Protein AF-A0A925MTZ8-F1 (afdb_monomer_lite)

Structure (mmCIF, N/CA/C/O backbone):
data_AF-A0A925MTZ8-F1
#
_entry.id   AF-A0A925MTZ8-F1
#
loop_
_atom_site.group_PDB
_atom_site.id
_atom_site.type_symbol
_atom_site.label_atom_id
_atom_site.label_alt_id
_atom_site.label_comp_id
_atom_site.label_asym_id
_atom_site.label_entity_id
_atom_site.label_seq_id
_atom_site.pdbx_PDB_ins_code
_atom_site.Cartn_x
_atom_site.Cartn_y
_atom_site.Cartn_z
_atom_site.occupancy
_atom_site.B_iso_or_equiv
_atom_site.auth_seq_id
_atom_site.auth_comp_id
_atom_site.auth_asym_id
_atom_site.auth_atom_id
_atom_site.pdbx_PDB_model_num
ATOM 1 N N . THR A 1 1 ? -40.810 -7.084 -17.634 1.00 56.72 1 THR A N 1
ATOM 2 C CA . THR A 1 1 ? -39.912 -6.266 -16.798 1.00 56.72 1 THR A CA 1
ATOM 3 C C . THR A 1 1 ? -39.897 -6.868 -15.412 1.00 56.72 1 THR A C 1
ATOM 5 O O . THR A 1 1 ? -40.922 -6.850 -14.744 1.00 56.72 1 THR A O 1
ATOM 8 N N . ALA A 1 2 ? -38.798 -7.516 -15.024 1.00 56.59 2 ALA A N 1
ATOM 9 C CA . ALA A 1 2 ? -38.618 -7.909 -13.628 1.00 56.59 2 ALA A CA 1
ATOM 10 C C . ALA A 1 2 ? -38.412 -6.630 -12.802 1.00 56.59 2 ALA A C 1
ATOM 12 O O . ALA A 1 2 ? -37.784 -5.692 -13.290 1.00 56.59 2 ALA A O 1
ATOM 13 N N . ALA A 1 3 ? -38.990 -6.560 -11.604 1.00 67.69 3 ALA A N 1
ATOM 14 C CA . ALA A 1 3 ? -38.742 -5.445 -10.698 1.00 67.69 3 ALA A CA 1
ATOM 15 C C . ALA A 1 3 ? -37.271 -5.477 -10.254 1.00 67.69 3 ALA A C 1
ATOM 17 O O . ALA A 1 3 ? -36.773 -6.545 -9.892 1.00 67.69 3 ALA A O 1
ATOM 18 N N . SER A 1 4 ? -36.584 -4.334 -10.288 1.00 68.56 4 SER A N 1
ATOM 19 C CA . SER A 1 4 ? -35.228 -4.231 -9.747 1.00 68.56 4 SER A CA 1
ATOM 20 C C . SER A 1 4 ? -35.274 -4.454 -8.233 1.00 68.56 4 SER A C 1
ATOM 22 O O . SER A 1 4 ? -36.104 -3.830 -7.564 1.00 68.56 4 SER A O 1
ATOM 24 N N . PRO A 1 5 ? -34.436 -5.339 -7.672 1.00 73.50 5 PRO A N 1
ATOM 25 C CA . PRO A 1 5 ? -34.370 -5.514 -6.230 1.00 73.50 5 PRO A CA 1
ATOM 26 C C . PRO A 1 5 ? -33.875 -4.217 -5.581 1.00 73.50 5 PRO A C 1
ATOM 28 O O . PRO A 1 5 ? -32.893 -3.629 -6.025 1.00 73.50 5 PRO A O 1
ATOM 31 N N . SER A 1 6 ? -34.560 -3.774 -4.529 1.00 76.00 6 SER A N 1
ATOM 32 C CA . SER A 1 6 ? -34.171 -2.612 -3.726 1.00 76.00 6 SER A CA 1
ATOM 33 C C . SER A 1 6 ? -33.839 -3.057 -2.307 1.00 76.00 6 SER A C 1
ATOM 35 O O . SER A 1 6 ? -34.627 -3.781 -1.695 1.00 76.00 6 SER A O 1
ATOM 37 N N . VAL A 1 7 ? -32.717 -2.587 -1.769 1.00 74.12 7 VAL A N 1
ATOM 38 C CA . VAL A 1 7 ? -32.320 -2.806 -0.374 1.00 74.12 7 VAL A CA 1
ATOM 39 C C . VAL A 1 7 ? -32.334 -1.461 0.341 1.00 74.12 7 VAL A C 1
ATOM 41 O O . VAL A 1 7 ? -31.808 -0.482 -0.175 1.00 74.12 7 VAL A O 1
ATOM 44 N N . ALA A 1 8 ? -32.950 -1.413 1.520 1.00 79.06 8 ALA A N 1
ATOM 45 C CA . ALA A 1 8 ? -32.960 -0.232 2.373 1.00 79.06 8 ALA A CA 1
ATOM 46 C C . ALA A 1 8 ? -32.198 -0.538 3.664 1.00 79.06 8 ALA A C 1
ATOM 48 O O . ALA A 1 8 ? -32.470 -1.544 4.322 1.00 79.06 8 ALA A O 1
ATOM 49 N N . VAL A 1 9 ? -31.269 0.342 4.035 1.00 71.56 9 VAL A N 1
ATOM 50 C CA . VAL A 1 9 ? -30.496 0.244 5.277 1.00 71.56 9 VAL A CA 1
ATOM 51 C C . VAL A 1 9 ? -30.905 1.397 6.187 1.00 71.56 9 VAL A C 1
ATOM 53 O O . VAL A 1 9 ? -30.907 2.557 5.777 1.00 71.56 9 VAL A O 1
ATOM 56 N N . ALA A 1 10 ? -31.305 1.086 7.420 1.00 79.00 10 ALA A N 1
ATOM 57 C CA . ALA A 1 10 ? -31.709 2.102 8.384 1.00 79.00 10 ALA A CA 1
ATOM 58 C C . ALA A 1 10 ? -30.476 2.781 8.998 1.00 79.00 10 ALA A C 1
ATOM 60 O O . ALA A 1 10 ? -29.612 2.110 9.560 1.00 79.00 10 ALA A O 1
ATOM 61 N N . ARG A 1 11 ? -30.427 4.117 8.933 1.00 74.38 11 ARG A N 1
ATOM 62 C CA . ARG A 1 11 ? -29.383 4.928 9.572 1.00 74.38 11 ARG A CA 1
ATOM 63 C C . ARG A 1 11 ? -29.812 5.354 10.987 1.00 74.38 11 ARG A C 1
ATOM 65 O O . ARG A 1 11 ? -30.903 5.918 11.125 1.00 74.38 11 ARG A O 1
ATOM 72 N N . PRO A 1 12 ? -28.980 5.155 12.028 1.00 82.12 12 PRO A N 1
ATOM 73 C CA . PRO A 1 12 ? -29.196 5.763 13.341 1.00 82.12 12 PRO A CA 1
ATOM 74 C C . PRO A 1 12 ? -29.313 7.294 13.248 1.00 82.12 12 PRO A C 1
ATOM 76 O O . PRO A 1 12 ? -28.678 7.928 12.403 1.00 82.12 12 PRO A O 1
ATOM 79 N N . ARG A 1 13 ? -30.151 7.913 14.091 1.00 79.50 13 ARG A N 1
ATOM 80 C CA . ARG A 1 13 ? -30.442 9.363 14.015 1.00 79.50 13 ARG A CA 1
ATOM 81 C C . ARG A 1 13 ? -29.235 10.249 14.327 1.00 79.50 13 ARG A C 1
ATOM 83 O O . ARG A 1 13 ? -29.197 11.389 13.882 1.00 79.50 13 ARG A O 1
ATOM 90 N N . ASP A 1 14 ? -28.306 9.724 15.103 1.00 86.44 14 ASP A N 1
ATOM 91 C CA . ASP A 1 14 ? -27.086 10.346 15.609 1.00 86.44 14 ASP A CA 1
ATOM 92 C C . ASP A 1 14 ? -25.851 10.073 14.733 1.00 86.44 14 ASP A C 1
ATOM 94 O O . ASP A 1 14 ? -24.807 10.681 14.943 1.00 86.44 14 ASP A O 1
ATOM 98 N N . CYS A 1 15 ? -25.973 9.220 13.713 1.00 78.38 15 CYS A N 1
ATOM 99 C CA . CYS A 1 15 ? -24.910 8.959 12.748 1.00 78.38 15 CYS A CA 1
ATOM 100 C C . CYS A 1 15 ? -24.855 10.091 11.704 1.00 78.38 15 CYS A C 1
ATOM 102 O O . CYS A 1 15 ? -25.734 10.209 10.841 1.00 78.38 15 CYS A O 1
ATOM 104 N N . THR A 1 16 ? -23.835 10.948 11.818 1.00 77.81 16 THR A N 1
ATOM 105 C CA . THR A 1 16 ? -23.576 12.078 10.907 1.00 77.81 16 THR A CA 1
ATOM 106 C C . THR A 1 16 ? -22.781 11.671 9.673 1.00 77.81 16 THR A C 1
ATOM 108 O O . THR A 1 16 ? -22.957 12.270 8.616 1.00 77.81 16 THR A O 1
ATOM 111 N N . GLU A 1 17 ? -21.968 10.623 9.793 1.00 80.12 17 GLU A N 1
ATOM 112 C CA . GLU A 1 17 ? -21.134 10.076 8.727 1.00 80.12 17 GLU A CA 1
ATOM 113 C C . GLU A 1 17 ? -2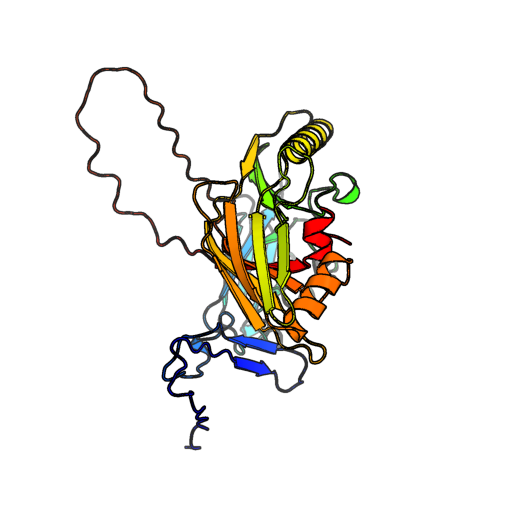1.468 8.595 8.573 1.00 80.12 17 GLU A C 1
ATOM 115 O O . GLU A 1 17 ? -21.210 7.787 9.464 1.00 80.12 17 GLU A O 1
ATOM 120 N N . LEU A 1 18 ? -22.119 8.261 7.460 1.00 77.44 18 LEU A N 1
ATOM 121 C CA . LEU A 1 18 ? -22.364 6.883 7.061 1.00 77.44 18 LEU A CA 1
ATOM 122 C C . LEU A 1 18 ? -21.627 6.656 5.751 1.00 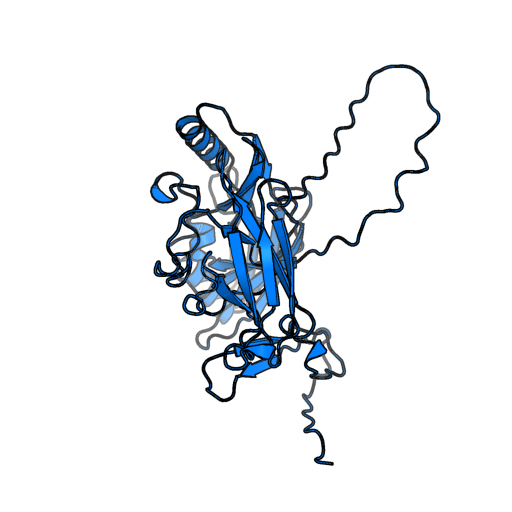77.44 18 LEU A C 1
ATOM 124 O O . LEU A 1 18 ? -21.851 7.375 4.777 1.00 77.44 18 LEU A O 1
ATOM 128 N N . GLU A 1 19 ? -20.782 5.643 5.763 1.00 81.56 19 GLU A N 1
ATOM 129 C CA . GLU A 1 19 ? -20.069 5.127 4.612 1.00 81.56 19 GLU A CA 1
ATOM 130 C C . GLU A 1 19 ? -20.697 3.781 4.231 1.00 81.56 19 GLU A C 1
ATOM 132 O O . GLU A 1 19 ? -20.929 2.926 5.091 1.00 81.56 19 GLU A O 1
ATOM 137 N N . ALA A 1 20 ? -21.039 3.611 2.955 1.00 78.50 20 ALA A N 1
ATOM 138 C CA . ALA A 1 20 ? -21.594 2.372 2.431 1.00 78.50 20 ALA A CA 1
ATOM 139 C C . ALA A 1 20 ? -20.700 1.844 1.310 1.00 78.50 20 ALA A C 1
ATOM 141 O O . ALA A 1 20 ? -20.522 2.500 0.286 1.00 78.50 20 ALA A O 1
ATOM 142 N N . GLY A 1 21 ? -20.167 0.641 1.504 1.00 81.81 21 GLY A N 1
ATOM 143 C CA . GLY A 1 21 ? -19.521 -0.146 0.460 1.00 81.81 21 GLY A CA 1
ATOM 144 C C . GLY A 1 21 ? -20.417 -1.301 0.022 1.00 81.81 21 GLY A C 1
ATOM 145 O O . GLY A 1 21 ? -21.330 -1.714 0.743 1.00 81.81 21 GLY A O 1
ATOM 146 N N . ALA A 1 22 ? -20.140 -1.847 -1.154 1.00 83.56 22 ALA A N 1
ATOM 147 C CA . ALA A 1 22 ? -20.739 -3.094 -1.605 1.00 83.56 22 ALA A CA 1
ATOM 148 C C . ALA A 1 22 ? -19.654 -3.996 -2.187 1.00 83.56 22 ALA A C 1
ATOM 150 O O . ALA A 1 22 ? -18.732 -3.520 -2.841 1.00 83.56 22 ALA A O 1
ATOM 151 N N . GLU A 1 23 ? -19.781 -5.299 -1.963 1.00 87.88 23 GLU A N 1
ATOM 152 C CA . GLU A 1 23 ? -18.966 -6.309 -2.627 1.00 87.88 23 GLU A CA 1
ATOM 153 C C . GLU A 1 23 ? -19.866 -7.065 -3.604 1.00 87.88 23 GLU A C 1
ATOM 155 O O . GLU A 1 23 ? -20.902 -7.611 -3.216 1.00 87.88 23 GLU A O 1
ATOM 160 N N . LEU A 1 24 ? -19.489 -7.084 -4.878 1.00 87.00 24 LEU A N 1
ATOM 161 C CA . LEU A 1 24 ? -20.120 -7.936 -5.868 1.00 87.00 24 LEU A CA 1
ATOM 162 C C . LEU A 1 24 ? -19.315 -9.216 -5.954 1.00 87.00 24 LEU A C 1
ATOM 164 O O . LEU A 1 24 ? -18.100 -9.186 -6.131 1.00 87.00 24 LEU A O 1
ATOM 168 N N . VAL A 1 25 ? -20.009 -10.341 -5.875 1.00 88.31 25 VAL A N 1
ATOM 169 C CA . VAL A 1 25 ? -19.404 -11.661 -5.994 1.00 88.31 25 VAL A CA 1
ATOM 170 C C . VAL A 1 25 ? -19.836 -12.250 -7.330 1.00 88.31 25 VAL A C 1
ATOM 172 O O . VAL A 1 25 ? -21.028 -12.263 -7.650 1.00 88.31 25 VAL A O 1
ATOM 175 N N . ALA A 1 26 ? -18.876 -12.715 -8.124 1.00 88.69 26 ALA A N 1
ATOM 176 C CA . ALA A 1 26 ? -19.154 -13.442 -9.352 1.00 88.69 26 ALA A CA 1
ATOM 177 C C . ALA A 1 26 ? -19.968 -14.712 -9.050 1.00 88.69 26 ALA A C 1
ATOM 179 O O . ALA A 1 26 ? -19.953 -15.241 -7.939 1.00 88.69 26 ALA A O 1
ATOM 180 N N . GLY A 1 27 ? -20.692 -15.227 -10.048 1.00 83.44 27 GLY A N 1
ATOM 181 C CA . GLY A 1 27 ? -21.571 -16.390 -9.860 1.00 83.44 27 GLY A CA 1
ATOM 182 C C . GLY A 1 27 ? -20.849 -17.673 -9.420 1.00 83.44 27 GLY A C 1
ATOM 183 O O . GLY A 1 27 ? -21.493 -18.580 -8.902 1.00 83.44 27 GLY A O 1
ATOM 184 N N . ASP A 1 28 ? -19.530 -17.743 -9.607 1.00 84.94 28 ASP A N 1
ATOM 185 C CA . ASP A 1 28 ? -18.670 -18.835 -9.141 1.00 84.94 28 ASP A CA 1
ATOM 186 C C . ASP A 1 28 ? -18.230 -18.694 -7.672 1.00 84.94 28 ASP A C 1
ATOM 188 O O . ASP A 1 28 ? -17.666 -19.631 -7.108 1.00 84.94 28 ASP A O 1
ATOM 192 N N . GLY A 1 29 ? -18.493 -17.546 -7.040 1.00 87.62 29 GLY A N 1
ATOM 193 C CA . GLY A 1 29 ? -18.079 -17.243 -5.673 1.00 87.62 29 GLY A CA 1
ATOM 194 C C . GLY A 1 29 ? -16.597 -16.890 -5.512 1.00 87.62 29 GLY A C 1
ATOM 195 O O . GLY A 1 29 ? -16.191 -16.546 -4.403 1.00 87.62 29 GLY A O 1
ATOM 196 N N . ALA A 1 30 ? -15.791 -16.985 -6.574 1.00 86.25 30 ALA A N 1
ATOM 197 C CA . ALA A 1 30 ? -14.338 -16.863 -6.506 1.00 86.25 30 ALA A CA 1
ATOM 198 C C . ALA A 1 30 ? -13.875 -15.414 -6.687 1.00 86.25 30 ALA A C 1
ATOM 200 O O . ALA A 1 30 ? -13.026 -14.940 -5.933 1.00 86.25 30 ALA A O 1
ATOM 201 N N . THR A 1 31 ? -14.453 -14.702 -7.657 1.00 86.31 31 THR A N 1
ATOM 202 C CA . THR A 1 31 ? -14.068 -13.315 -7.952 1.00 86.31 31 THR A CA 1
ATOM 203 C C . THR A 1 31 ? -14.965 -12.340 -7.208 1.00 86.31 31 THR A C 1
ATOM 205 O O . THR A 1 31 ? -16.193 -12.439 -7.258 1.00 86.31 31 THR A O 1
ATOM 208 N N . LYS A 1 32 ? -14.347 -11.367 -6.543 1.00 91.00 32 LYS A N 1
ATOM 209 C CA . LYS A 1 32 ? -15.026 -10.317 -5.786 1.00 91.00 32 LYS A CA 1
ATOM 210 C C . LYS A 1 32 ? -14.579 -8.954 -6.292 1.00 91.00 32 LYS A C 1
ATOM 212 O O . LYS A 1 32 ? -13.392 -8.757 -6.526 1.00 91.00 32 LYS A O 1
ATOM 217 N N . LEU A 1 33 ? -15.523 -8.034 -6.456 1.00 88.38 33 LEU A N 1
ATOM 218 C CA . LEU A 1 33 ? -15.264 -6.638 -6.799 1.00 88.38 33 LEU A CA 1
ATOM 219 C C . LEU A 1 33 ? -15.827 -5.751 -5.698 1.00 88.38 33 LEU A C 1
ATOM 221 O O . LEU A 1 33 ? -16.990 -5.898 -5.321 1.00 88.38 33 LEU A O 1
ATOM 225 N N . ALA A 1 34 ? -15.012 -4.833 -5.194 1.00 87.25 34 ALA A N 1
ATOM 226 C CA . ALA A 1 34 ? -15.442 -3.855 -4.209 1.00 87.25 34 ALA A CA 1
ATOM 227 C C . ALA A 1 34 ? -15.888 -2.571 -4.913 1.00 87.25 34 ALA A C 1
ATOM 229 O O . ALA A 1 34 ? -15.182 -2.038 -5.766 1.00 87.25 34 ALA A O 1
ATOM 230 N N . ILE A 1 35 ? -17.048 -2.048 -4.528 1.00 83.44 35 ILE A N 1
ATOM 231 C CA . ILE A 1 35 ? -17.440 -0.678 -4.848 1.00 83.44 35 ILE A CA 1
ATOM 232 C C . ILE A 1 35 ? -16.834 0.229 -3.787 1.00 83.44 35 ILE A C 1
ATOM 234 O O . ILE A 1 35 ? -16.978 -0.037 -2.589 1.00 83.44 35 ILE A O 1
ATOM 238 N N . ALA A 1 36 ? -16.179 1.301 -4.234 1.00 77.19 36 ALA A N 1
ATOM 239 C CA . ALA A 1 36 ? -15.661 2.330 -3.346 1.00 77.19 36 ALA A CA 1
ATOM 240 C C . ALA A 1 36 ? -16.759 2.834 -2.397 1.00 77.19 36 ALA A C 1
ATOM 242 O O . ALA A 1 36 ? -17.916 2.997 -2.791 1.00 77.19 36 ALA A O 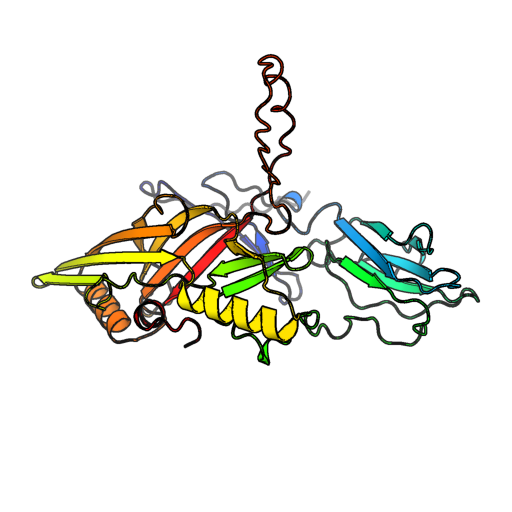1
ATOM 243 N N . SER A 1 37 ? -16.373 3.080 -1.145 1.00 79.69 37 SER A N 1
ATOM 244 C CA . SER A 1 37 ? -17.273 3.607 -0.125 1.00 79.69 37 SER A CA 1
ATOM 245 C C . SER A 1 37 ? -17.888 4.926 -0.591 1.00 79.69 37 SER A C 1
ATOM 247 O O . SER A 1 37 ? -17.173 5.864 -0.954 1.00 79.69 37 SER A O 1
ATOM 249 N N . VAL A 1 38 ? -19.217 4.996 -0.600 1.00 79.50 38 VAL A N 1
ATOM 250 C CA . VAL A 1 38 ? -19.960 6.222 -0.895 1.00 79.50 38 VAL A CA 1
ATOM 251 C C . VAL A 1 38 ? -20.546 6.807 0.387 1.00 79.50 38 VAL A C 1
ATOM 253 O O . VAL A 1 38 ? -20.930 6.082 1.308 1.00 79.50 38 VAL A O 1
ATOM 256 N N . GLY A 1 39 ? -20.630 8.136 0.446 1.00 77.12 39 GLY A N 1
ATOM 257 C CA . GLY A 1 39 ? -21.259 8.833 1.565 1.00 77.12 39 GLY A CA 1
ATOM 258 C C . GLY A 1 39 ? -22.765 8.563 1.675 1.00 77.12 39 GLY A C 1
ATOM 259 O O . GLY A 1 39 ? -23.407 8.054 0.756 1.00 77.12 39 GLY A O 1
ATOM 260 N N . ALA A 1 40 ? -23.340 8.950 2.815 1.00 69.31 40 ALA A N 1
ATOM 261 C CA . ALA A 1 40 ? -24.746 8.741 3.146 1.00 69.31 40 ALA A CA 1
ATOM 262 C C . ALA A 1 40 ? -25.701 9.334 2.087 1.00 69.31 40 ALA A C 1
ATOM 264 O O . ALA A 1 40 ? -25.831 10.553 1.972 1.00 69.31 40 ALA A O 1
ATOM 265 N N . GLY A 1 41 ? -26.422 8.477 1.362 1.00 72.06 41 GLY A N 1
ATOM 266 C CA . GLY A 1 41 ? -27.395 8.876 0.345 1.00 72.06 41 GLY A CA 1
ATOM 267 C C . GLY A 1 41 ? -28.022 7.678 -0.367 1.00 72.06 41 GLY A C 1
ATOM 268 O O . GLY A 1 41 ? -27.769 6.529 -0.003 1.00 72.06 41 GLY A O 1
ATOM 269 N N . ASP A 1 42 ? -28.845 7.949 -1.381 1.00 68.56 42 ASP A N 1
ATOM 270 C CA . ASP A 1 42 ? -29.370 6.904 -2.262 1.00 68.56 42 ASP A CA 1
ATOM 271 C C . ASP A 1 42 ? -28.213 6.302 -3.075 1.00 68.56 42 ASP A C 1
ATOM 273 O O . ASP A 1 42 ? -27.670 6.944 -3.977 1.00 68.56 42 ASP A O 1
ATOM 277 N N . LEU A 1 43 ? -27.833 5.063 -2.753 1.00 70.12 43 LEU A N 1
ATOM 278 C CA . LEU A 1 43 ? -26.827 4.311 -3.497 1.00 70.12 43 LEU A CA 1
ATOM 279 C C . LEU A 1 43 ? -27.492 3.552 -4.649 1.00 70.12 43 LEU A C 1
ATOM 281 O O . LEU A 1 43 ? -28.230 2.587 -4.444 1.00 70.12 43 LEU A O 1
ATOM 285 N N . TRP A 1 44 ? -27.197 3.983 -5.871 1.00 75.44 44 TRP A N 1
ATOM 286 C CA . TRP A 1 44 ? -27.633 3.314 -7.093 1.00 75.44 44 TRP A CA 1
ATOM 287 C C . TRP A 1 44 ? -26.573 2.326 -7.563 1.00 75.44 44 TRP A C 1
ATOM 289 O O . TRP A 1 44 ? -25.631 2.714 -8.235 1.00 75.44 44 TRP A O 1
ATOM 299 N N . LEU A 1 45 ? -26.730 1.045 -7.234 1.00 75.06 45 LEU A N 1
ATOM 300 C CA . LEU A 1 45 ? -25.808 0.009 -7.702 1.00 75.06 45 LEU A CA 1
ATOM 301 C C . LEU A 1 45 ? -25.980 -0.220 -9.215 1.00 75.06 45 LEU A C 1
ATOM 303 O O . LEU A 1 45 ? -26.914 -0.889 -9.656 1.00 75.06 45 LEU A O 1
ATOM 307 N N . ASP A 1 46 ? -25.063 0.350 -9.990 1.00 81.88 46 ASP A N 1
ATOM 308 C CA . ASP A 1 46 ? -24.930 0.236 -11.445 1.00 81.88 46 ASP A CA 1
ATOM 309 C C . ASP A 1 46 ? -23.528 -0.312 -11.769 1.00 81.88 46 ASP A C 1
ATOM 311 O O . ASP A 1 46 ? -22.568 -0.071 -11.035 1.00 81.88 46 ASP A O 1
ATOM 315 N N . LEU A 1 47 ? -23.394 -1.024 -12.890 1.00 78.69 47 LEU A N 1
ATOM 316 C CA . LEU A 1 47 ? -22.104 -1.362 -13.486 1.00 78.69 47 LEU A CA 1
ATOM 317 C C . LEU A 1 47 ? -21.200 -0.136 -13.648 1.00 78.69 47 LEU A C 1
ATOM 319 O O . LEU A 1 47 ? -19.999 -0.269 -13.464 1.00 78.69 47 LEU A O 1
ATOM 323 N N . SER A 1 48 ? -21.740 1.051 -13.932 1.00 80.12 48 SER A N 1
ATOM 324 C CA . SER A 1 48 ? -20.951 2.283 -14.055 1.00 80.12 48 SER A CA 1
ATOM 325 C C . SER A 1 48 ? -20.218 2.690 -12.771 1.00 80.12 48 SER A C 1
ATOM 327 O O . SER A 1 48 ? -19.349 3.554 -12.832 1.00 80.12 48 SER A O 1
ATOM 329 N N . MET A 1 49 ? -20.578 2.123 -11.613 1.00 80.38 49 MET A N 1
ATOM 330 C CA . MET A 1 49 ? -19.872 2.352 -10.346 1.00 80.38 49 MET A CA 1
ATOM 331 C C . MET A 1 49 ? -18.646 1.453 -10.166 1.00 80.38 49 MET A C 1
ATOM 333 O O . MET A 1 49 ? -17.869 1.663 -9.237 1.00 80.38 49 MET A O 1
ATOM 337 N N . LEU A 1 50 ? -18.471 0.449 -11.025 1.00 86.44 50 LEU A N 1
ATOM 338 C CA . LEU A 1 50 ? -17.323 -0.446 -10.979 1.00 86.44 50 LEU A CA 1
ATOM 339 C C . LEU A 1 50 ? -16.174 0.176 -11.756 1.00 86.44 50 LEU A C 1
ATOM 341 O O . LEU A 1 50 ? -16.316 0.483 -12.941 1.00 86.44 50 LEU A O 1
ATOM 345 N N . ALA A 1 51 ? -15.016 0.289 -11.109 1.00 84.38 51 ALA A N 1
ATOM 346 C CA . ALA A 1 51 ? -13.793 0.742 -11.761 1.00 84.38 51 ALA A CA 1
ATOM 347 C C . ALA A 1 51 ? -13.396 -0.181 -12.927 1.00 84.38 51 ALA A C 1
ATOM 349 O O . ALA A 1 51 ? -12.654 0.226 -13.817 1.00 84.38 51 ALA A O 1
ATOM 350 N N . GLU A 1 52 ? -13.884 -1.422 -12.927 1.00 89.19 52 GLU A N 1
ATOM 351 C CA . GLU A 1 52 ? -13.651 -2.452 -13.931 1.00 89.19 52 GLU A CA 1
ATOM 352 C C . GLU A 1 52 ? -14.621 -2.404 -15.117 1.00 89.19 52 GLU A C 1
ATOM 354 O O . GLU A 1 52 ? -14.370 -3.059 -16.132 1.00 89.19 52 GLU A O 1
ATOM 359 N N . ALA A 1 53 ? -15.712 -1.642 -15.019 1.00 89.19 53 ALA A N 1
ATOM 360 C CA . ALA A 1 53 ? -16.680 -1.500 -16.097 1.00 89.19 53 ALA A CA 1
ATOM 361 C C . ALA A 1 53 ? -16.299 -0.388 -17.084 1.00 89.19 53 ALA A C 1
ATOM 363 O O . ALA A 1 53 ? -15.552 0.541 -16.782 1.00 89.19 53 ALA A O 1
ATOM 364 N N . GLY A 1 54 ? -16.876 -0.467 -18.284 1.00 90.50 54 GLY A N 1
ATOM 365 C CA . GLY A 1 54 ? -16.690 0.536 -19.330 1.00 90.50 54 GLY A CA 1
ATOM 366 C C . GLY A 1 54 ? -15.421 0.335 -20.166 1.00 90.50 54 GLY A C 1
ATOM 367 O O . GLY A 1 54 ? -14.758 -0.696 -20.054 1.00 90.50 54 GLY A O 1
ATOM 368 N N . PRO A 1 55 ? -15.117 1.279 -21.077 1.00 93.31 55 PRO A N 1
ATOM 369 C CA . PRO A 1 55 ? -13.966 1.179 -21.967 1.00 93.31 55 PRO A CA 1
ATOM 370 C C . PRO A 1 55 ? -12.654 1.031 -21.194 1.00 93.31 55 PRO A C 1
ATOM 372 O O . PRO A 1 55 ? -12.403 1.738 -20.220 1.00 93.31 55 PRO A O 1
ATOM 375 N N . ARG A 1 56 ? -11.801 0.122 -21.657 1.00 93.88 56 ARG A N 1
ATOM 376 C CA . ARG A 1 56 ? -10.494 -0.178 -21.074 1.00 93.88 56 ARG A CA 1
ATOM 377 C C . ARG A 1 56 ? -9.410 0.057 -22.105 1.00 93.88 56 ARG A C 1
ATOM 379 O O . ARG A 1 56 ? -9.652 -0.049 -23.308 1.00 93.88 56 ARG A O 1
ATOM 386 N N . SER A 1 57 ? -8.211 0.348 -21.620 1.00 92.44 57 SER A N 1
ATOM 387 C CA . SER A 1 57 ? -7.029 0.497 -22.455 1.00 92.44 57 SER A CA 1
ATOM 388 C C . SER A 1 57 ? -5.795 -0.092 -21.793 1.00 92.44 57 SER A C 1
ATOM 390 O O . SER A 1 57 ? -5.718 -0.203 -20.570 1.00 92.44 57 SER A O 1
ATOM 392 N N . ALA A 1 58 ? -4.815 -0.442 -22.614 1.00 91.88 58 ALA A N 1
ATOM 393 C CA . ALA A 1 58 ? -3.485 -0.851 -22.185 1.00 91.88 58 ALA A CA 1
ATOM 394 C C . ALA A 1 58 ? -2.459 -0.383 -23.218 1.00 91.88 58 ALA A C 1
ATOM 396 O O . ALA A 1 58 ? -2.808 -0.113 -24.371 1.00 91.88 58 ALA A O 1
ATOM 397 N N . THR A 1 59 ? -1.198 -0.298 -22.806 1.00 91.56 59 THR A N 1
ATOM 398 C CA . THR A 1 59 ? -0.106 0.145 -23.678 1.00 91.56 59 THR A CA 1
ATOM 399 C C . THR A 1 59 ? 0.859 -1.006 -23.898 1.00 91.56 59 THR A C 1
ATOM 401 O O . THR A 1 59 ? 1.396 -1.579 -22.949 1.00 91.56 59 THR A O 1
ATOM 404 N N . LEU A 1 60 ? 1.093 -1.337 -25.164 1.00 93.88 60 LEU A N 1
ATOM 405 C CA . LEU A 1 60 ? 2.126 -2.287 -25.561 1.00 93.88 60 LEU A CA 1
ATOM 406 C C . LEU A 1 60 ? 3.323 -1.516 -26.066 1.00 93.88 60 LEU A C 1
ATOM 408 O O . LEU A 1 60 ? 3.174 -0.577 -26.845 1.00 93.88 60 LEU A O 1
ATOM 412 N N . GLU A 1 61 ? 4.499 -1.956 -25.659 1.00 93.94 61 GLU A N 1
ATOM 413 C CA . GLU A 1 61 ? 5.761 -1.385 -26.086 1.00 93.94 61 GLU A CA 1
ATOM 414 C C . GLU A 1 61 ? 6.691 -2.506 -26.519 1.00 93.94 61 GLU A C 1
ATOM 416 O O . GLU A 1 61 ? 6.812 -3.522 -25.845 1.00 93.94 61 GLU A O 1
ATOM 421 N N . ALA A 1 62 ? 7.343 -2.338 -27.657 1.00 94.00 62 ALA A N 1
ATOM 422 C CA . ALA A 1 62 ? 8.262 -3.304 -28.218 1.00 94.00 62 ALA A CA 1
ATOM 423 C C . ALA A 1 62 ? 9.669 -2.716 -28.294 1.00 94.00 62 ALA A C 1
ATOM 425 O O . ALA A 1 62 ? 9.859 -1.578 -28.725 1.00 94.00 62 ALA A O 1
ATOM 426 N N . ARG A 1 63 ? 10.666 -3.503 -27.893 1.00 93.56 63 ARG A N 1
ATOM 427 C CA . ARG A 1 63 ? 12.081 -3.130 -27.983 1.00 93.56 63 ARG A CA 1
ATOM 428 C C . ARG A 1 63 ? 12.693 -3.810 -29.193 1.00 93.56 63 ARG A C 1
ATOM 430 O O . ARG A 1 63 ? 12.728 -5.027 -29.232 1.00 93.56 63 ARG A O 1
ATOM 437 N N . PHE A 1 64 ? 13.174 -3.041 -30.163 1.00 93.31 64 PHE A N 1
ATOM 438 C CA . PHE A 1 64 ? 13.762 -3.579 -31.390 1.00 93.31 64 PHE A CA 1
ATOM 439 C C . PHE A 1 64 ? 15.283 -3.432 -31.383 1.00 93.31 64 PHE A C 1
ATOM 441 O O . PHE A 1 64 ? 15.800 -2.378 -31.009 1.00 93.31 64 PHE A O 1
ATOM 448 N N . ALA A 1 65 ? 15.985 -4.467 -31.834 1.00 92.94 65 ALA A N 1
ATOM 449 C CA . ALA A 1 65 ? 17.387 -4.392 -32.212 1.00 92.94 65 ALA A CA 1
ATOM 450 C C . ALA A 1 65 ? 17.539 -3.824 -33.636 1.00 92.94 65 ALA A C 1
ATOM 452 O O . ALA A 1 65 ? 16.585 -3.746 -34.421 1.00 92.94 65 ALA A O 1
ATOM 453 N N . GLU A 1 66 ? 18.761 -3.417 -33.987 1.00 93.12 66 GLU A N 1
ATOM 454 C CA . GLU A 1 66 ? 19.067 -2.962 -35.342 1.00 93.12 66 GLU A CA 1
ATOM 455 C C . GLU A 1 66 ? 18.817 -4.091 -36.357 1.00 93.12 66 GLU A C 1
ATOM 457 O O . GLU A 1 66 ? 19.367 -5.184 -36.244 1.00 93.12 66 GLU A O 1
ATOM 462 N N . GLY A 1 67 ? 17.980 -3.814 -37.360 1.00 91.69 67 GLY A N 1
ATOM 463 C CA . GLY A 1 67 ? 17.630 -4.766 -38.417 1.00 91.69 67 GLY A CA 1
ATOM 464 C C . GLY A 1 67 ? 16.342 -5.565 -38.190 1.00 91.69 67 GLY A C 1
ATOM 465 O O . GLY A 1 67 ? 15.941 -6.303 -39.091 1.00 91.69 67 GLY A O 1
ATOM 466 N N . ASP A 1 68 ? 15.655 -5.400 -37.055 1.00 93.19 68 ASP A N 1
ATOM 467 C CA . ASP A 1 68 ? 14.389 -6.096 -36.810 1.00 93.19 68 ASP A CA 1
ATOM 468 C C . ASP A 1 68 ? 13.264 -5.647 -37.757 1.00 93.19 68 ASP A C 1
ATOM 470 O O . ASP A 1 68 ? 13.027 -4.459 -37.988 1.00 93.19 68 ASP A O 1
ATOM 474 N N . ALA A 1 69 ? 12.503 -6.622 -38.264 1.00 88.81 69 ALA A N 1
ATOM 475 C CA . ALA A 1 69 ? 11.436 -6.398 -39.243 1.00 88.81 69 ALA A CA 1
ATOM 476 C C . ALA A 1 69 ? 10.094 -5.922 -38.638 1.00 88.81 69 ALA A C 1
ATOM 478 O O . ALA A 1 69 ? 9.166 -5.598 -39.381 1.00 88.81 69 ALA A O 1
ATOM 479 N N . GLY A 1 70 ? 9.972 -5.881 -37.307 1.00 93.75 70 GLY A N 1
ATOM 480 C CA . GLY A 1 70 ? 8.716 -5.621 -36.597 1.00 93.75 70 GLY A CA 1
ATOM 481 C C . GLY A 1 70 ? 8.065 -6.886 -36.028 1.00 93.75 70 GLY A C 1
ATOM 482 O O . GLY A 1 70 ? 8.468 -8.008 -36.332 1.00 93.75 70 GLY A O 1
ATOM 483 N N . ILE A 1 71 ? 7.031 -6.702 -35.209 1.00 94.88 71 ILE A N 1
ATOM 484 C CA . ILE A 1 71 ? 6.229 -7.784 -34.625 1.00 94.88 71 ILE A CA 1
ATOM 485 C C . ILE A 1 71 ? 4.756 -7.633 -35.000 1.00 94.88 71 ILE A C 1
ATOM 487 O O . ILE A 1 71 ? 4.243 -6.520 -35.133 1.00 94.88 71 ILE A O 1
ATOM 491 N N . ALA A 1 72 ? 4.073 -8.765 -35.165 1.00 95.75 72 ALA A N 1
ATOM 492 C CA . ALA A 1 72 ? 2.636 -8.825 -35.391 1.00 95.75 72 ALA A CA 1
ATOM 493 C C . ALA A 1 72 ? 1.971 -9.621 -34.264 1.00 95.75 72 ALA A C 1
ATOM 495 O O . ALA A 1 72 ? 2.401 -10.727 -33.924 1.00 95.75 72 ALA A O 1
ATOM 496 N N . ILE A 1 73 ? 0.919 -9.047 -33.697 1.00 95.75 73 ILE A N 1
ATOM 497 C CA . ILE A 1 73 ? 0.138 -9.646 -32.618 1.00 95.75 73 ILE A CA 1
ATOM 498 C C . ILE A 1 73 ? -1.344 -9.468 -32.917 1.00 95.75 73 ILE A C 1
ATOM 500 O O . ILE A 1 73 ? -1.750 -8.506 -33.565 1.00 95.75 73 ILE A O 1
ATOM 504 N N . GLU A 1 74 ? -2.160 -10.382 -32.419 1.00 97.06 74 GLU A N 1
ATOM 505 C CA . GLU A 1 74 ? -3.594 -10.157 -32.291 1.00 97.06 74 GLU A CA 1
ATOM 506 C C . GLU A 1 74 ? -3.925 -9.912 -30.821 1.00 97.06 74 GLU A C 1
ATOM 508 O O . GLU A 1 74 ? -3.312 -10.519 -29.940 1.00 97.06 74 GLU A O 1
ATOM 513 N N . TYR A 1 75 ? -4.895 -9.039 -30.563 1.00 97.06 75 TYR A N 1
ATOM 514 C CA . TYR A 1 75 ? -5.459 -8.842 -29.234 1.00 97.06 75 TYR A CA 1
ATOM 515 C C . TYR A 1 75 ? -6.979 -8.950 -29.254 1.00 97.06 75 TYR A C 1
ATOM 517 O O . TYR A 1 75 ? -7.622 -8.712 -30.278 1.00 97.06 75 TYR A O 1
ATOM 525 N N . VAL A 1 76 ? -7.546 -9.316 -28.110 1.00 97.62 76 VAL A N 1
ATOM 526 C CA . VAL A 1 76 ? -8.990 -9.404 -27.899 1.00 97.62 76 VAL A CA 1
ATOM 527 C C . VAL A 1 76 ? -9.307 -9.183 -26.419 1.00 97.62 76 VAL A C 1
ATOM 529 O O . VAL A 1 76 ? -8.464 -9.457 -25.566 1.00 97.62 76 VAL A O 1
ATOM 532 N N . GLY A 1 77 ? -10.504 -8.689 -26.093 1.00 96.69 77 GLY A N 1
ATOM 533 C CA . GLY A 1 77 ? -10.977 -8.679 -24.705 1.00 96.69 77 GLY A CA 1
ATOM 534 C C . GLY A 1 77 ? -11.096 -10.105 -24.157 1.00 96.69 77 GLY A C 1
ATOM 535 O O . GLY A 1 77 ? -11.381 -11.036 -24.912 1.00 96.69 77 GLY A O 1
ATOM 536 N N . GLU A 1 78 ? -10.895 -10.283 -22.853 1.00 95.69 78 GLU A N 1
ATOM 537 C CA . GLU A 1 78 ? -10.878 -11.598 -22.195 1.00 95.69 78 GLU A CA 1
ATOM 538 C C . GLU A 1 78 ? -12.119 -12.456 -22.527 1.00 95.69 78 GLU A C 1
ATOM 540 O O . GLU A 1 78 ? -12.023 -13.653 -22.833 1.00 95.69 78 GLU A O 1
ATOM 545 N N . ASP A 1 79 ? -13.293 -11.823 -22.521 1.00 93.25 79 ASP A N 1
ATOM 546 C CA . ASP A 1 79 ? -14.582 -12.458 -22.803 1.00 93.25 79 ASP A CA 1
ATOM 547 C C . ASP A 1 79 ? -14.749 -12.926 -24.258 1.00 93.25 79 ASP A C 1
ATOM 549 O O . ASP A 1 79 ? -15.614 -13.752 -24.544 1.00 93.25 79 ASP A O 1
ATOM 553 N N . ALA A 1 80 ? -13.920 -12.431 -25.178 1.00 94.69 80 ALA A N 1
ATOM 554 C CA . ALA A 1 80 ? -14.055 -12.655 -26.615 1.00 94.69 80 ALA A CA 1
ATOM 555 C C . ALA A 1 80 ? -12.956 -13.563 -27.203 1.00 94.69 80 ALA A C 1
ATOM 557 O O . ALA A 1 80 ? -12.862 -13.726 -28.415 1.00 94.69 80 ALA A O 1
ATOM 558 N N . THR A 1 81 ? -12.166 -14.239 -26.365 1.00 92.50 81 THR A N 1
ATOM 559 C CA . THR A 1 81 ? -11.123 -15.194 -26.803 1.00 92.50 81 THR A CA 1
ATOM 560 C C . THR A 1 81 ? -11.645 -16.364 -27.647 1.00 92.50 81 THR A C 1
ATOM 562 O O . THR A 1 81 ? -10.905 -16.899 -28.480 1.00 92.50 81 THR A O 1
ATOM 565 N N . ALA A 1 82 ? -12.914 -16.744 -27.467 1.00 91.88 82 ALA A N 1
ATOM 566 C CA . ALA A 1 82 ? -13.590 -17.776 -28.254 1.00 91.88 82 ALA A CA 1
ATOM 567 C C . ALA A 1 82 ? -14.076 -17.283 -29.633 1.00 91.88 82 ALA A C 1
ATOM 569 O O . ALA A 1 82 ? -14.318 -18.103 -30.520 1.00 91.88 82 ALA A O 1
ATOM 570 N N . ASP A 1 83 ? -14.199 -15.968 -29.833 1.00 93.25 83 ASP A N 1
ATOM 571 C CA . ASP A 1 83 ? -14.633 -15.362 -31.090 1.00 93.25 83 ASP A CA 1
ATOM 572 C C . ASP A 1 83 ? -13.431 -14.806 -31.860 1.00 93.25 83 ASP A C 1
ATOM 574 O O . ASP A 1 83 ? -12.956 -13.692 -31.639 1.00 93.25 83 ASP A O 1
ATOM 578 N N . ALA A 1 84 ? -12.943 -15.585 -32.824 1.00 86.25 84 ALA A N 1
ATOM 579 C CA . ALA A 1 84 ? -11.817 -15.178 -33.657 1.00 86.25 84 ALA A CA 1
ATOM 580 C C . ALA A 1 84 ? -12.090 -13.908 -34.488 1.00 86.25 84 ALA A C 1
ATOM 582 O O . ALA A 1 84 ? -11.133 -13.279 -34.933 1.00 86.25 84 ALA A O 1
ATOM 583 N N . THR A 1 85 ? -13.355 -13.534 -34.715 1.00 93.38 85 THR A N 1
ATOM 584 C CA . THR A 1 85 ? -13.712 -12.331 -35.484 1.00 93.38 85 THR A CA 1
ATOM 585 C C . THR A 1 85 ? -13.617 -11.047 -34.663 1.00 93.38 85 THR A C 1
ATOM 587 O O . THR A 1 85 ? -13.465 -9.972 -35.239 1.00 93.38 85 THR A O 1
ATOM 590 N N . ALA A 1 86 ? -13.628 -11.160 -33.332 1.00 93.00 86 ALA A N 1
ATOM 591 C CA . ALA A 1 86 ? -13.429 -10.043 -32.415 1.00 93.00 86 ALA A CA 1
ATOM 592 C C . ALA A 1 86 ? -11.947 -9.651 -32.255 1.00 93.00 86 ALA A C 1
ATOM 594 O O . ALA A 1 86 ? -11.643 -8.589 -31.707 1.00 93.00 86 ALA A O 1
ATOM 595 N N . ALA A 1 87 ? -11.022 -10.498 -32.719 1.00 96.56 87 ALA A N 1
ATOM 596 C CA . ALA A 1 87 ? -9.592 -10.247 -32.623 1.00 96.56 87 ALA A CA 1
ATOM 597 C C . ALA A 1 87 ? -9.155 -9.103 -33.549 1.00 96.56 87 ALA A C 1
ATOM 599 O O . ALA A 1 87 ? -9.478 -9.073 -34.738 1.00 96.56 87 ALA A O 1
ATOM 600 N N . GLN A 1 88 ? -8.351 -8.190 -33.014 1.00 97.12 88 GLN A N 1
ATOM 601 C CA . GLN A 1 88 ? -7.764 -7.085 -33.760 1.00 97.12 88 GLN A CA 1
ATOM 602 C C . GLN A 1 88 ? -6.270 -7.322 -33.975 1.00 97.12 88 GLN A C 1
ATOM 604 O O . GLN A 1 88 ? -5.547 -7.677 -33.046 1.00 97.12 88 GLN A O 1
ATOM 609 N N . MET A 1 89 ? -5.804 -7.109 -35.205 1.00 97.19 89 MET A N 1
ATOM 610 C CA . MET A 1 89 ? -4.394 -7.233 -35.576 1.00 97.19 89 MET A CA 1
ATOM 611 C C . MET A 1 89 ? -3.647 -5.930 -35.281 1.00 97.19 89 MET A C 1
ATOM 613 O O . MET A 1 89 ? -4.049 -4.866 -35.750 1.00 97.19 89 MET A O 1
ATOM 617 N N . LEU A 1 90 ? -2.515 -6.029 -34.591 1.00 96.75 90 LEU A N 1
ATOM 618 C CA . LEU A 1 90 ? -1.583 -4.933 -34.352 1.00 96.75 90 LEU A CA 1
ATOM 619 C C . LEU A 1 90 ? -0.215 -5.271 -34.942 1.00 96.75 90 LEU A C 1
ATOM 621 O O . LEU A 1 90 ? 0.247 -6.414 -34.900 1.00 96.75 90 LEU A O 1
ATOM 625 N N . ARG A 1 91 ? 0.450 -4.248 -35.476 1.00 96.69 91 ARG A N 1
ATOM 626 C CA . ARG A 1 91 ? 1.843 -4.323 -35.918 1.00 96.69 91 ARG A CA 1
ATOM 627 C C . ARG A 1 91 ? 2.642 -3.239 -35.223 1.00 96.69 91 ARG A C 1
ATOM 629 O O . ARG A 1 91 ? 2.315 -2.065 -35.365 1.00 96.69 91 ARG A O 1
ATOM 636 N N . LEU A 1 92 ? 3.695 -3.645 -34.524 1.00 96.62 92 LEU A N 1
ATOM 637 C CA . LEU A 1 92 ? 4.684 -2.732 -33.965 1.00 96.62 92 LEU A CA 1
ATOM 638 C C . LEU A 1 92 ? 5.959 -2.835 -34.801 1.00 96.62 92 LEU A C 1
ATOM 640 O O . LEU A 1 92 ? 6.342 -3.920 -35.241 1.00 96.62 92 LEU A O 1
ATOM 644 N N . THR A 1 93 ? 6.603 -1.702 -35.049 1.00 97.06 93 THR A N 1
ATOM 645 C CA . THR A 1 93 ? 7.832 -1.616 -35.856 1.00 97.06 93 THR A CA 1
ATOM 646 C C . THR A 1 93 ? 8.849 -0.732 -35.142 1.00 97.06 93 THR A C 1
ATOM 648 O O . THR A 1 93 ? 8.444 0.043 -34.278 1.00 97.06 93 THR A O 1
ATOM 651 N N . PRO A 1 94 ? 10.138 -0.750 -35.521 1.00 96.31 94 PRO A N 1
ATOM 652 C CA . PRO A 1 94 ? 11.114 0.180 -34.950 1.00 96.31 94 PRO A CA 1
ATOM 653 C C . PRO A 1 94 ? 10.697 1.660 -35.050 1.00 96.31 94 PRO A C 1
ATOM 655 O O . PRO A 1 94 ? 10.986 2.446 -34.155 1.00 96.31 94 PRO A O 1
ATOM 658 N N . ALA A 1 95 ? 9.966 2.042 -36.106 1.00 96.75 95 ALA A N 1
ATOM 659 C CA . ALA A 1 95 ? 9.453 3.404 -36.295 1.00 96.75 95 ALA A CA 1
ATOM 660 C C . ALA A 1 95 ? 8.164 3.700 -35.502 1.00 96.75 95 ALA A C 1
ATOM 662 O O . ALA A 1 95 ? 7.746 4.850 -35.386 1.00 96.75 95 ALA A O 1
ATOM 663 N N . SER A 1 96 ? 7.489 2.672 -34.990 1.00 96.38 96 SER A N 1
ATOM 664 C CA . SER A 1 96 ? 6.276 2.790 -34.174 1.00 96.38 96 SER A CA 1
ATOM 665 C C . SER A 1 96 ? 6.273 1.673 -33.129 1.00 96.38 96 SER A C 1
ATOM 667 O O . SER A 1 96 ? 5.558 0.677 -33.291 1.00 96.38 96 SER A O 1
ATOM 669 N N . PRO A 1 97 ? 7.134 1.787 -32.098 1.00 96.81 97 PRO A N 1
ATOM 670 C CA . PRO A 1 97 ? 7.374 0.701 -31.160 1.00 96.81 97 PRO A CA 1
ATOM 671 C C . PRO A 1 97 ? 6.331 0.611 -30.050 1.00 96.81 97 PRO A C 1
ATOM 673 O O . PRO A 1 97 ? 6.384 -0.319 -29.259 1.00 96.81 97 PRO A O 1
ATOM 676 N N . SER A 1 98 ? 5.389 1.550 -29.978 1.00 95.44 98 SER A N 1
ATOM 677 C CA . SER A 1 98 ? 4.358 1.588 -28.947 1.00 95.44 98 SER A CA 1
ATOM 678 C C . SER A 1 98 ? 2.975 1.766 -29.560 1.00 95.44 98 SER A C 1
ATOM 680 O O . SER A 1 98 ? 2.821 2.454 -30.573 1.00 95.44 98 SER A O 1
ATOM 682 N N . VAL A 1 99 ? 1.972 1.131 -28.955 1.00 96.94 99 VAL A N 1
ATOM 683 C CA . VAL A 1 99 ? 0.565 1.269 -29.337 1.00 96.94 99 VAL A CA 1
ATOM 684 C C . VAL A 1 99 ? -0.338 1.141 -28.113 1.00 96.94 99 VAL A C 1
ATOM 686 O O . VAL A 1 99 ? -0.142 0.270 -27.263 1.00 96.94 99 VAL A O 1
ATOM 689 N N . THR A 1 100 ? -1.357 1.994 -28.043 1.00 93.88 100 THR A N 1
ATOM 690 C CA . THR A 1 100 ? -2.445 1.867 -27.070 1.00 93.88 100 THR A CA 1
ATOM 691 C C . THR A 1 100 ? -3.576 1.058 -27.691 1.00 93.88 100 THR A C 1
ATOM 693 O O . THR A 1 100 ? -4.097 1.419 -28.747 1.00 93.88 100 THR A O 1
ATOM 696 N N . LEU A 1 101 ? -3.957 -0.034 -27.036 1.00 95.38 101 LEU A N 1
ATOM 697 C CA . LEU A 1 101 ? -5.143 -0.812 -27.385 1.00 95.38 101 LEU A CA 1
ATOM 698 C C . LEU A 1 101 ? -6.343 -0.358 -26.558 1.00 95.38 101 LEU A C 1
ATOM 700 O O . LEU A 1 101 ? -6.180 0.116 -25.434 1.00 95.38 101 LEU A O 1
ATOM 704 N N . GLY A 1 102 ? -7.541 -0.547 -27.111 1.00 94.00 102 GLY A N 1
ATOM 705 C CA . GLY A 1 102 ? -8.801 -0.251 -26.441 1.00 94.00 102 GLY A CA 1
ATOM 706 C C . GLY A 1 102 ? -9.807 -1.383 -26.623 1.00 94.00 102 GLY A C 1
ATOM 707 O O . GLY A 1 102 ? -9.925 -1.941 -27.713 1.00 94.00 102 GLY A O 1
ATOM 708 N N . TRP A 1 103 ? -10.539 -1.729 -25.568 1.00 95.75 103 TRP A N 1
ATOM 709 C CA . TRP A 1 103 ? -11.612 -2.726 -25.622 1.00 95.75 103 TRP A CA 1
ATOM 710 C C . TRP A 1 103 ? -12.750 -2.367 -24.670 1.00 95.75 103 TRP A C 1
ATOM 712 O O . TRP A 1 103 ? -12.611 -1.513 -23.798 1.00 95.75 103 TRP A O 1
ATOM 722 N N . LEU A 1 104 ? -13.894 -3.022 -24.851 1.00 95.06 104 LEU A N 1
ATOM 723 C CA . LEU A 1 104 ? -15.038 -2.925 -23.953 1.00 95.06 104 LEU A CA 1
ATOM 724 C C . LEU A 1 104 ? -15.316 -4.329 -23.396 1.00 95.06 104 LEU A C 1
ATOM 726 O O . LEU A 1 104 ? -15.679 -5.209 -24.180 1.00 95.06 104 LEU A O 1
ATOM 730 N N . PRO A 1 105 ? -15.102 -4.580 -22.094 1.00 92.94 105 PRO A N 1
ATOM 731 C CA . PRO A 1 105 ? -15.363 -5.880 -21.498 1.00 92.94 105 PRO A CA 1
ATOM 732 C C . PRO A 1 105 ? -16.867 -6.156 -21.448 1.00 92.94 105 PRO A C 1
ATOM 734 O O . PRO A 1 105 ? -17.672 -5.241 -21.261 1.00 92.94 105 PRO A O 1
ATOM 737 N N . ALA A 1 106 ? -17.250 -7.423 -21.617 1.00 91.38 106 ALA A N 1
ATOM 738 C CA . ALA A 1 106 ? -18.650 -7.829 -21.506 1.00 91.38 106 ALA A CA 1
ATOM 739 C C . ALA A 1 106 ? -19.058 -8.022 -20.037 1.00 91.38 106 ALA A C 1
ATOM 741 O O . ALA A 1 106 ? -20.241 -7.923 -19.708 1.00 91.38 106 ALA A O 1
ATOM 742 N N . SER A 1 107 ? -18.082 -8.268 -19.157 1.00 92.25 107 SER A N 1
ATOM 743 C CA . SER A 1 107 ? -18.259 -8.392 -17.713 1.00 92.25 107 SER A CA 1
ATOM 744 C C . SER A 1 107 ? -17.201 -7.591 -16.942 1.00 92.25 107 SER A C 1
ATOM 746 O O . SER A 1 107 ? -16.015 -7.687 -17.261 1.00 92.25 107 SER A O 1
ATOM 748 N N . PRO A 1 108 ? -17.570 -6.863 -15.869 1.00 90.50 108 PRO A N 1
ATOM 749 C CA . PRO A 1 108 ? -16.592 -6.195 -15.002 1.00 90.50 108 PRO A CA 1
ATOM 750 C C . PRO A 1 108 ? -15.682 -7.199 -14.272 1.00 90.50 108 PRO A C 1
ATOM 752 O O . PRO A 1 108 ? -14.543 -6.883 -13.950 1.00 90.50 108 PRO A O 1
ATOM 755 N N . PHE A 1 109 ? -16.139 -8.441 -14.072 1.00 92.19 109 PHE A N 1
ATOM 756 C CA . PHE A 1 109 ? -15.343 -9.511 -13.456 1.00 92.19 109 PHE A CA 1
ATOM 757 C C . PHE A 1 109 ? -14.271 -10.089 -14.388 1.00 92.19 109 PHE A C 1
ATOM 759 O O . PHE A 1 109 ? -13.446 -10.882 -13.947 1.00 92.19 109 PHE A O 1
ATOM 766 N N . ARG A 1 110 ? -14.314 -9.728 -15.676 1.00 92.75 110 ARG A N 1
ATOM 767 C CA . ARG A 1 110 ? -13.420 -10.206 -16.738 1.00 92.75 110 ARG A CA 1
ATOM 768 C C . ARG A 1 110 ? -12.980 -9.033 -17.607 1.00 92.75 110 ARG A C 1
ATOM 770 O O . ARG A 1 110 ? -13.151 -9.006 -18.824 1.00 92.75 110 ARG A O 1
ATOM 777 N N . SER A 1 111 ? -12.465 -8.000 -16.940 1.00 93.69 111 SER A N 1
ATOM 778 C CA . SER A 1 111 ? -12.105 -6.733 -17.584 1.00 93.69 111 SER A CA 1
ATOM 779 C C . SER A 1 111 ? -10.757 -6.760 -18.317 1.00 93.69 111 SER A C 1
ATOM 781 O O . SER A 1 111 ? -10.338 -5.734 -18.860 1.00 93.69 111 SER A O 1
ATOM 783 N N . GLY A 1 112 ? -10.084 -7.914 -18.354 1.00 95.31 112 GLY A N 1
ATOM 784 C CA . GLY A 1 112 ? -8.776 -8.082 -18.972 1.00 95.31 112 GLY A CA 1
ATOM 785 C C . GLY A 1 112 ? -8.800 -8.202 -20.497 1.00 95.31 112 GLY A C 1
ATOM 786 O O . GLY A 1 112 ? -9.836 -8.096 -21.162 1.00 95.31 112 GLY A O 1
ATOM 787 N N . TYR A 1 113 ? -7.621 -8.458 -21.057 1.00 96.25 113 TYR A N 1
ATOM 788 C CA . TYR A 1 113 ? -7.413 -8.716 -22.481 1.00 96.25 113 TYR A CA 1
ATOM 789 C C . TYR A 1 113 ? -6.420 -9.859 -22.696 1.00 96.25 113 TYR A C 1
ATOM 791 O O . TYR A 1 113 ? -5.598 -10.162 -21.838 1.00 96.25 113 TYR A O 1
ATOM 799 N N . CYS A 1 114 ? -6.483 -10.498 -23.858 1.00 96.25 114 CYS A N 1
ATOM 800 C CA . CYS A 1 114 ? -5.573 -11.565 -24.252 1.00 96.25 114 CYS A CA 1
ATOM 801 C C . CYS A 1 114 ? -4.819 -11.168 -25.518 1.00 96.25 114 CYS A C 1
ATOM 803 O O . CYS A 1 114 ? -5.353 -10.480 -26.391 1.00 96.25 114 CYS A O 1
ATOM 805 N N . LEU A 1 115 ? -3.582 -11.640 -25.627 1.00 96.06 115 LEU A N 1
ATOM 806 C CA . LEU A 1 115 ? -2.700 -11.417 -26.766 1.00 96.06 115 LEU A CA 1
ATOM 807 C C . LEU A 1 115 ? -2.290 -12.751 -27.388 1.00 96.06 115 LEU A C 1
ATOM 809 O O . LEU A 1 115 ? -2.206 -13.759 -26.692 1.00 96.06 115 LEU A O 1
ATOM 813 N N . ARG A 1 116 ? -2.008 -12.781 -28.691 1.00 94.69 116 ARG A N 1
ATOM 814 C CA . ARG A 1 116 ? -1.320 -13.915 -29.327 1.00 94.69 116 ARG A CA 1
ATOM 815 C C . ARG A 1 116 ? -0.378 -13.470 -30.429 1.00 94.69 116 ARG A C 1
ATOM 817 O O . ARG A 1 116 ? -0.638 -12.491 -31.125 1.00 94.69 116 ARG A O 1
ATOM 824 N N . TRP A 1 117 ? 0.703 -14.220 -30.615 1.00 94.06 117 TRP A N 1
ATOM 825 C CA . TRP A 1 117 ? 1.685 -13.951 -31.660 1.00 94.06 117 TRP A CA 1
ATOM 826 C C . TRP A 1 117 ? 1.130 -14.325 -33.030 1.00 94.06 117 TRP A C 1
ATOM 828 O O . TRP A 1 117 ? 0.496 -15.373 -33.191 1.00 94.06 117 TRP A O 1
ATOM 838 N N . VAL A 1 118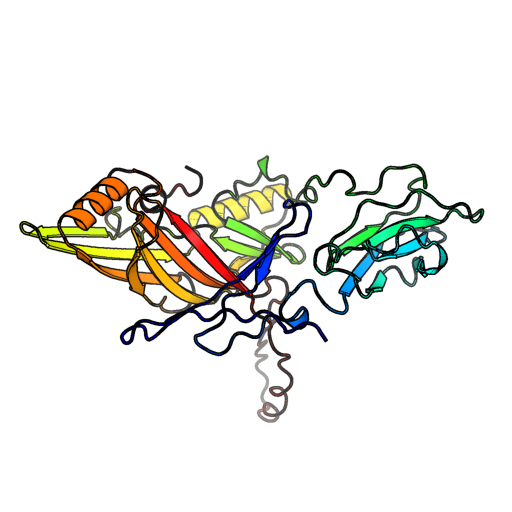 ? 1.435 -13.499 -34.029 1.00 93.94 118 VAL A N 1
ATOM 839 C CA . VAL A 1 118 ? 1.168 -13.793 -35.437 1.00 93.94 118 VAL A CA 1
ATOM 840 C C . VAL A 1 118 ? 2.500 -13.967 -36.150 1.00 93.94 118 VAL A C 1
ATOM 842 O O . VAL A 1 118 ? 3.326 -13.060 -36.226 1.00 93.94 118 VAL A O 1
ATOM 845 N N . ARG A 1 119 ? 2.720 -15.175 -36.657 1.00 91.38 119 ARG A N 1
ATOM 846 C CA . ARG A 1 119 ? 3.931 -15.578 -37.368 1.00 91.38 119 ARG A CA 1
ATOM 847 C C . ARG A 1 119 ? 3.962 -14.952 -38.761 1.00 91.38 119 ARG A C 1
ATOM 849 O O . ARG A 1 119 ? 2.927 -14.627 -39.342 1.00 91.38 119 ARG A O 1
ATOM 856 N N . ALA A 1 120 ? 5.160 -14.843 -39.333 1.00 88.69 120 ALA A N 1
ATOM 857 C CA . ALA A 1 120 ? 5.358 -14.287 -40.673 1.00 88.69 120 ALA A CA 1
ATOM 858 C C . ALA A 1 120 ? 4.628 -15.073 -41.785 1.00 88.69 120 ALA A C 1
ATOM 860 O O . ALA A 1 120 ? 4.275 -14.495 -42.808 1.00 88.69 120 ALA A O 1
ATOM 861 N N . ASP A 1 121 ? 4.364 -16.366 -41.570 1.00 90.94 121 ASP A N 1
ATOM 862 C CA . ASP A 1 121 ? 3.577 -17.236 -42.458 1.00 90.94 121 ASP A CA 1
ATOM 863 C C . ASP A 1 121 ? 2.050 -17.090 -42.272 1.00 90.94 121 ASP A C 1
ATOM 865 O O . ASP A 1 121 ? 1.276 -17.790 -42.923 1.00 90.94 121 ASP A O 1
ATOM 869 N N . GLY A 1 122 ? 1.604 -16.191 -41.387 1.00 92.25 122 GLY A N 1
ATOM 870 C CA . GLY A 1 122 ? 0.200 -16.006 -41.013 1.00 92.25 122 GLY A CA 1
ATOM 871 C C . GLY A 1 122 ? -0.305 -16.992 -39.954 1.00 92.25 122 GLY A C 1
ATOM 872 O O . GLY A 1 122 ? -1.465 -16.905 -39.545 1.00 92.25 122 GLY A O 1
ATOM 873 N N . GLY A 1 123 ? 0.540 -17.916 -39.485 1.00 92.38 123 GLY A N 1
ATOM 874 C CA . GLY A 1 123 ? 0.224 -18.810 -38.378 1.00 92.38 123 GLY A CA 1
ATOM 875 C C . GLY A 1 123 ? 0.002 -18.039 -37.076 1.00 92.38 123 GLY A C 1
ATOM 876 O O . GLY A 1 123 ? 0.645 -17.024 -36.819 1.00 92.38 123 GLY A O 1
ATOM 877 N N . ARG A 1 124 ? -0.905 -18.526 -36.227 1.00 93.38 124 ARG A N 1
ATOM 878 C CA . ARG A 1 124 ? -1.261 -17.877 -34.957 1.00 93.38 124 ARG A CA 1
ATOM 879 C C . ARG A 1 124 ? -0.842 -18.748 -33.782 1.00 93.38 124 ARG A C 1
ATOM 881 O O . ARG A 1 124 ? -1.091 -19.952 -33.800 1.00 93.38 124 ARG A O 1
ATOM 888 N N . GLY A 1 125 ? -0.198 -18.141 -32.789 1.00 90.06 125 GLY A N 1
ATOM 889 C CA . GLY A 1 125 ? 0.110 -18.788 -31.516 1.00 90.06 125 GLY A CA 1
ATOM 890 C C . GLY A 1 125 ? -1.137 -18.979 -30.638 1.00 90.06 125 GLY A C 1
ATOM 891 O O . GLY A 1 125 ? -2.230 -18.525 -31.001 1.00 90.06 125 GLY A O 1
ATOM 892 N N . PRO A 1 126 ? -0.998 -19.645 -29.481 1.00 92.38 126 PRO A N 1
ATOM 893 C CA . PRO A 1 126 ? -2.052 -19.679 -28.474 1.00 92.38 126 PRO A CA 1
ATOM 894 C C . PRO A 1 126 ? -2.300 -18.280 -27.890 1.00 92.38 126 PRO A C 1
ATOM 896 O O . PRO A 1 126 ? -1.418 -17.420 -27.917 1.00 92.38 126 PRO A O 1
ATOM 899 N N . TRP A 1 127 ? -3.502 -18.062 -27.355 1.00 94.56 127 TRP A N 1
ATOM 900 C CA . TRP A 1 127 ? -3.800 -16.879 -26.547 1.00 94.56 127 TRP A CA 1
ATOM 901 C C . TRP A 1 127 ? -3.005 -16.901 -25.238 1.00 94.56 127 TRP A C 1
ATOM 903 O O . TRP A 1 127 ? -2.830 -17.958 -24.629 1.00 94.56 127 TRP A O 1
ATOM 913 N N . SER A 1 128 ? -2.557 -15.729 -24.798 1.00 93.75 128 SER A N 1
ATOM 914 C CA . SER A 1 128 ? -2.057 -15.500 -23.448 1.00 93.75 128 SER A CA 1
ATOM 915 C C . SER A 1 128 ? -3.166 -15.739 -22.420 1.00 93.75 128 SER A C 1
ATOM 917 O O . SER A 1 128 ? -4.353 -15.617 -22.750 1.00 93.75 128 SER A O 1
ATOM 919 N N . PRO A 1 129 ? -2.814 -15.975 -21.147 1.00 93.19 129 PRO A N 1
ATOM 920 C CA . PRO A 1 129 ? -3.745 -15.727 -20.057 1.00 93.19 129 PRO A CA 1
ATOM 921 C C . PRO A 1 129 ? -4.268 -14.279 -20.082 1.00 93.19 129 PRO A C 1
ATOM 923 O O . PRO A 1 129 ? -3.651 -13.418 -20.726 1.00 93.19 129 PRO A O 1
ATOM 926 N N . PRO A 1 130 ? -5.399 -14.003 -19.414 1.00 93.81 130 PRO A N 1
ATOM 927 C CA . PRO A 1 130 ? -5.929 -12.652 -19.302 1.00 93.81 130 PRO A CA 1
ATOM 928 C C . PRO A 1 130 ? -4.929 -11.720 -18.615 1.00 93.81 130 PRO A C 1
ATOM 930 O O . PRO A 1 130 ? -4.395 -12.032 -17.554 1.00 93.81 130 PRO A O 1
ATOM 933 N N . LEU A 1 131 ? -4.678 -10.578 -19.241 1.00 93.69 131 LEU A N 1
ATOM 934 C CA . LEU A 1 131 ? -3.814 -9.509 -18.757 1.00 93.69 131 LEU A CA 1
ATOM 935 C C . LEU A 1 131 ? -4.691 -8.370 -18.214 1.00 93.69 131 LEU A C 1
ATOM 937 O O . LEU A 1 131 ? -5.742 -8.088 -18.804 1.00 93.69 131 LEU A O 1
ATOM 941 N N . PRO A 1 132 ? -4.304 -7.714 -17.106 1.00 88.75 132 PRO A N 1
ATOM 942 C CA . PRO A 1 132 ? -5.127 -6.687 -16.479 1.00 88.75 132 PRO A CA 1
ATOM 943 C C . PRO A 1 132 ? -5.170 -5.399 -17.310 1.00 88.75 132 PRO A C 1
ATOM 945 O O . PRO A 1 132 ? -4.226 -5.051 -18.018 1.00 88.75 132 PRO A O 1
ATOM 948 N N . ALA A 1 133 ? -6.266 -4.647 -17.200 1.00 87.00 133 ALA A N 1
ATOM 949 C CA . ALA A 1 133 ? -6.355 -3.320 -17.804 1.00 87.00 133 ALA A CA 1
ATOM 950 C C . ALA A 1 133 ? -5.275 -2.371 -17.251 1.00 87.00 133 ALA A C 1
ATOM 952 O O . ALA A 1 133 ? -4.835 -2.514 -16.114 1.00 87.00 133 ALA A O 1
ATOM 953 N N . GLY A 1 134 ? -4.837 -1.402 -18.059 1.00 82.94 134 GLY A N 1
ATOM 954 C CA . GLY A 1 134 ? -3.792 -0.451 -17.670 1.00 82.94 134 GLY A CA 1
ATOM 955 C C . GLY A 1 134 ? -2.371 -1.027 -17.621 1.00 82.94 134 GLY A C 1
ATOM 956 O O . GLY A 1 134 ? -1.431 -0.262 -17.418 1.00 82.94 134 GLY A O 1
ATOM 957 N N . SER A 1 135 ? -2.172 -2.333 -17.848 1.00 81.56 135 SER A N 1
ATOM 958 C CA . SER A 1 135 ? -0.826 -2.915 -17.844 1.00 81.56 135 SER A CA 1
ATOM 959 C C . SER A 1 135 ? 0.045 -2.365 -18.976 1.00 81.56 135 SER A C 1
ATOM 961 O O . SER A 1 135 ? -0.430 -2.160 -20.099 1.00 81.56 135 SER A O 1
ATOM 963 N N . ARG A 1 136 ? 1.340 -2.188 -18.691 1.00 83.69 136 ARG A N 1
ATOM 964 C CA . ARG A 1 136 ? 2.373 -1.911 -19.694 1.00 83.69 136 ARG A CA 1
ATOM 965 C C . ARG A 1 136 ? 3.137 -3.196 -19.971 1.00 83.69 136 ARG A C 1
ATOM 967 O O . ARG A 1 136 ? 3.763 -3.742 -19.069 1.00 83.69 136 ARG A O 1
ATOM 974 N N . ILE A 1 137 ? 3.084 -3.677 -21.208 1.00 87.31 137 ILE A N 1
ATOM 975 C CA . ILE A 1 137 ? 3.741 -4.934 -21.593 1.00 87.31 137 ILE A CA 1
ATOM 976 C C . ILE A 1 137 ? 4.897 -4.632 -22.532 1.00 87.31 137 ILE A C 1
ATOM 978 O O . ILE A 1 137 ? 4.693 -4.042 -23.594 1.00 87.31 137 ILE A O 1
ATOM 982 N N . ALA A 1 138 ? 6.090 -5.077 -22.140 1.00 87.31 138 ALA A N 1
ATOM 983 C CA . ALA A 1 138 ? 7.275 -5.061 -22.980 1.00 87.31 138 ALA A CA 1
ATOM 984 C C . ALA A 1 138 ? 7.313 -6.314 -23.872 1.00 87.31 138 ALA A C 1
ATOM 986 O O . ALA A 1 138 ? 7.198 -7.443 -23.392 1.00 87.31 138 ALA A O 1
ATOM 987 N N . LEU A 1 139 ? 7.473 -6.111 -25.176 1.00 89.94 139 LEU A N 1
ATOM 988 C CA . LEU A 1 139 ? 7.561 -7.148 -26.197 1.00 89.94 139 LEU A CA 1
ATOM 989 C C . LEU A 1 139 ? 8.965 -7.150 -26.811 1.00 89.94 139 LEU A C 1
ATOM 991 O O . LEU A 1 139 ? 9.517 -6.096 -27.128 1.00 89.94 139 LEU A O 1
ATOM 995 N N . GLU A 1 140 ? 9.520 -8.337 -27.028 1.00 87.50 140 GLU A N 1
ATOM 996 C CA . GLU A 1 140 ? 10.834 -8.516 -27.649 1.00 87.50 140 GLU A CA 1
ATOM 997 C C . GLU A 1 140 ? 10.694 -9.306 -28.963 1.00 87.50 140 GLU A C 1
ATOM 999 O O . GLU A 1 140 ? 10.096 -10.390 -28.972 1.00 87.50 140 GLU A O 1
ATOM 1004 N N . PRO A 1 141 ? 11.206 -8.783 -30.091 1.00 82.12 141 PRO A N 1
ATOM 1005 C CA . PRO A 1 141 ? 11.312 -9.499 -31.353 1.00 82.12 141 PRO A CA 1
ATOM 1006 C C . PRO A 1 141 ? 12.124 -10.786 -31.198 1.00 82.12 141 PRO A C 1
ATOM 1008 O O . PRO A 1 141 ? 13.092 -10.850 -30.448 1.00 82.12 141 PRO A O 1
ATOM 1011 N N . GLY A 1 142 ? 11.735 -11.828 -31.931 1.00 73.94 142 GLY A N 1
ATOM 1012 C CA . GLY A 1 142 ? 12.479 -13.090 -31.969 1.00 73.94 142 GLY A CA 1
ATOM 1013 C C . GLY A 1 142 ? 12.065 -14.139 -30.933 1.00 73.94 142 GLY A C 1
ATOM 1014 O O . GLY A 1 142 ? 12.486 -15.286 -31.076 1.00 73.94 142 GLY A O 1
ATOM 1015 N N . ARG A 1 143 ? 11.184 -13.823 -29.969 1.00 70.69 143 ARG A N 1
ATOM 1016 C CA . ARG A 1 143 ? 10.493 -14.873 -29.198 1.00 70.69 143 ARG A CA 1
ATOM 1017 C C . ARG A 1 143 ? 9.644 -15.728 -30.133 1.00 70.69 143 ARG A C 1
ATOM 1019 O O . ARG A 1 143 ? 8.882 -15.209 -30.956 1.00 70.69 143 ARG A O 1
ATOM 1026 N N . ALA A 1 144 ? 9.782 -17.046 -30.033 1.00 61.41 144 ALA A N 1
ATOM 1027 C CA . ALA A 1 144 ? 9.006 -17.950 -30.858 1.00 61.41 144 ALA A CA 1
ATOM 1028 C C . ALA A 1 144 ? 7.530 -17.864 -30.449 1.00 61.41 144 ALA A C 1
ATOM 1030 O O . ALA A 1 144 ? 7.197 -17.773 -29.272 1.00 61.41 144 ALA A O 1
ATOM 1031 N N . ALA A 1 145 ? 6.615 -17.976 -31.416 1.00 60.81 145 ALA A N 1
ATOM 1032 C CA . ALA A 1 145 ? 5.170 -18.012 -31.151 1.00 60.81 145 ALA A CA 1
ATOM 1033 C C . ALA A 1 145 ? 4.729 -19.192 -30.251 1.00 60.81 145 ALA A C 1
ATOM 1035 O O . ALA A 1 145 ? 3.565 -19.273 -29.867 1.00 60.81 145 ALA A O 1
ATOM 1036 N N . THR A 1 146 ? 5.641 -20.126 -29.977 1.00 55.16 146 THR A N 1
ATOM 1037 C CA . THR A 1 146 ? 5.479 -21.277 -29.083 1.00 55.16 146 THR A CA 1
ATOM 1038 C C . THR A 1 146 ? 5.978 -21.023 -27.664 1.00 55.16 146 THR A C 1
ATOM 1040 O O . THR A 1 146 ? 5.707 -21.844 -26.792 1.00 55.16 146 THR A O 1
ATOM 1043 N N . ASP A 1 147 ? 6.706 -19.932 -27.427 1.00 65.00 147 ASP A N 1
ATOM 1044 C CA . ASP A 1 147 ? 7.194 -19.590 -26.096 1.00 65.00 147 ASP A CA 1
ATOM 1045 C C . ASP A 1 147 ? 6.014 -19.123 -25.239 1.00 65.00 147 ASP A C 1
ATOM 1047 O O . ASP A 1 147 ? 5.127 -18.401 -25.708 1.00 65.00 147 ASP A O 1
ATOM 1051 N N . ALA A 1 148 ? 5.983 -19.558 -23.978 1.00 65.62 148 ALA A N 1
ATOM 1052 C CA . ALA A 1 148 ? 4.968 -19.120 -23.029 1.00 65.62 148 ALA A CA 1
ATOM 1053 C C . ALA A 1 148 ? 4.946 -17.583 -22.954 1.00 65.62 148 ALA A C 1
ATOM 1055 O O . ALA A 1 148 ? 5.994 -16.926 -22.975 1.00 65.62 148 ALA A O 1
ATOM 1056 N N . TRP A 1 149 ? 3.743 -17.005 -22.886 1.00 72.44 149 TRP A N 1
ATOM 1057 C CA . TRP A 1 149 ? 3.586 -15.556 -22.807 1.00 72.44 149 TRP A CA 1
ATOM 1058 C C . TRP A 1 149 ? 4.353 -15.022 -21.587 1.00 72.44 149 TRP A C 1
ATOM 1060 O O . TRP A 1 149 ? 4.211 -15.604 -20.505 1.00 72.44 149 TRP A O 1
ATOM 1070 N N . PRO A 1 150 ? 5.163 -13.954 -21.721 1.00 60.22 150 PRO A N 1
ATOM 1071 C CA . PRO A 1 150 ? 5.759 -13.309 -20.555 1.00 60.22 150 PRO A CA 1
ATOM 1072 C C . PRO A 1 150 ? 4.617 -12.872 -19.626 1.00 60.22 150 PRO A C 1
ATOM 1074 O O . PRO A 1 150 ? 3.760 -12.095 -20.038 1.00 60.22 150 PRO A O 1
ATOM 1077 N N . GLY A 1 151 ? 4.551 -13.456 -18.425 1.00 52.75 151 GLY A N 1
ATOM 1078 C CA . GLY A 1 151 ? 3.487 -13.214 -17.441 1.00 52.75 151 GLY A CA 1
ATOM 1079 C C . GLY A 1 151 ? 2.422 -14.312 -17.293 1.00 52.75 151 GLY A C 1
ATOM 1080 O O . GLY A 1 151 ? 1.526 -14.157 -16.474 1.00 52.75 151 GLY A O 1
ATOM 1081 N N . ALA A 1 152 ? 2.490 -15.432 -18.029 1.00 49.00 152 ALA A N 1
ATOM 1082 C CA . ALA A 1 152 ? 1.523 -16.532 -17.861 1.00 49.00 152 ALA A CA 1
ATOM 1083 C C . ALA A 1 152 ? 1.672 -17.302 -16.531 1.00 49.00 152 ALA A C 1
ATOM 1085 O O . ALA A 1 152 ? 0.710 -17.882 -16.032 1.00 49.00 152 ALA A O 1
ATOM 1086 N N . ALA A 1 153 ? 2.866 -17.267 -15.944 1.00 44.22 153 ALA A N 1
ATOM 1087 C CA . ALA A 1 153 ? 3.044 -17.302 -14.504 1.00 44.22 153 ALA A CA 1
ATOM 1088 C C . ALA A 1 153 ? 3.423 -15.870 -14.139 1.00 44.22 153 ALA A C 1
ATOM 1090 O O . ALA A 1 153 ? 4.518 -15.430 -14.490 1.00 44.22 153 ALA A O 1
ATOM 1091 N N . ALA A 1 154 ? 2.512 -15.104 -13.549 1.00 40.97 154 ALA A N 1
ATOM 1092 C CA . ALA A 1 154 ? 2.887 -13.835 -12.952 1.00 40.97 154 ALA A CA 1
ATOM 1093 C C . ALA A 1 154 ? 3.735 -14.157 -11.714 1.00 40.97 154 ALA A C 1
ATOM 1095 O O . ALA A 1 154 ? 3.234 -14.195 -10.597 1.00 40.97 154 ALA A O 1
ATOM 1096 N N . SER A 1 155 ? 5.024 -14.432 -11.918 1.00 41.19 155 SER A N 1
ATOM 1097 C CA . SER A 1 155 ? 5.985 -13.779 -11.046 1.00 41.19 155 SER A CA 1
ATOM 1098 C C . SER A 1 155 ? 5.704 -12.297 -11.250 1.00 41.19 155 SER A C 1
ATOM 1100 O O . SER A 1 155 ? 5.677 -11.837 -12.400 1.00 41.19 155 SER A O 1
ATOM 1102 N N . GLU A 1 156 ? 5.377 -11.588 -10.172 1.00 41.12 156 GLU A N 1
ATOM 1103 C CA . GLU A 1 156 ? 5.403 -10.126 -10.158 1.00 41.12 156 GLU A CA 1
ATOM 1104 C C . GLU A 1 156 ? 6.632 -9.676 -10.953 1.00 41.12 156 GLU A C 1
ATOM 1106 O O . GLU A 1 156 ? 7.649 -10.377 -10.880 1.00 41.12 156 GLU A O 1
ATOM 1111 N N . PRO A 1 157 ? 6.524 -8.635 -11.808 1.00 42.88 157 PRO A N 1
ATOM 1112 C CA . PRO A 1 157 ? 7.645 -8.206 -12.640 1.00 42.88 157 PRO A CA 1
ATOM 1113 C C . PRO A 1 157 ? 8.872 -8.204 -11.749 1.00 42.88 157 PRO A C 1
ATOM 1115 O O . PRO A 1 157 ? 8.829 -7.491 -10.750 1.00 42.88 157 PRO A O 1
ATOM 1118 N N . GLU A 1 158 ? 9.864 -9.067 -12.040 1.00 40.69 158 GLU A N 1
ATOM 1119 C CA . GLU A 1 158 ? 11.080 -9.128 -11.233 1.00 40.69 158 GLU A CA 1
ATOM 1120 C C . GLU A 1 158 ? 11.519 -7.687 -11.115 1.00 40.69 158 GLU A C 1
ATOM 1122 O O . GLU A 1 158 ? 11.792 -7.017 -12.122 1.00 40.69 158 GLU A O 1
ATOM 1127 N N . SER A 1 159 ? 11.381 -7.186 -9.891 1.00 46.12 159 SER A N 1
ATOM 1128 C CA . SER A 1 159 ? 11.664 -5.817 -9.551 1.00 46.12 159 SER A CA 1
ATOM 1129 C C . SER A 1 159 ? 13.038 -5.566 -10.177 1.00 46.12 159 SER A C 1
ATOM 1131 O O . SER A 1 159 ? 13.943 -6.379 -9.986 1.00 46.12 159 SER A O 1
ATOM 1133 N N . PRO A 1 160 ? 13.256 -4.515 -10.993 1.00 45.91 160 PRO A N 1
ATOM 1134 C CA . PRO A 1 160 ? 14.609 -4.228 -11.491 1.00 45.91 160 PRO A CA 1
ATOM 1135 C C . PRO A 1 160 ? 15.598 -3.993 -10.329 1.00 45.91 160 PRO A C 1
ATOM 1137 O O . PRO A 1 160 ? 16.801 -3.829 -10.527 1.00 45.91 160 PRO A O 1
ATOM 1140 N N . PHE A 1 161 ? 15.063 -3.947 -9.113 1.00 53.88 161 PHE A N 1
ATOM 1141 C CA . PHE A 1 161 ? 15.707 -4.021 -7.832 1.00 53.88 161 PHE A CA 1
ATOM 1142 C C . PHE A 1 161 ? 15.912 -5.493 -7.454 1.00 53.88 161 PHE A C 1
ATOM 1144 O O . PHE A 1 161 ? 14.960 -6.239 -7.269 1.00 53.88 161 PHE A O 1
ATOM 1151 N N . ASP A 1 162 ? 17.168 -5.893 -7.289 1.00 61.28 162 ASP A N 1
ATOM 1152 C CA . ASP A 1 162 ? 17.498 -7.041 -6.448 1.00 61.28 162 ASP A CA 1
ATOM 1153 C C . ASP A 1 162 ? 17.024 -6.699 -5.022 1.00 61.28 162 ASP A C 1
ATOM 1155 O O . ASP A 1 162 ? 17.730 -6.018 -4.273 1.00 61.28 162 ASP A O 1
ATOM 1159 N N . GLU A 1 163 ? 15.765 -7.020 -4.704 1.00 56.62 163 GLU A N 1
ATOM 1160 C CA . GLU A 1 163 ? 15.112 -6.679 -3.429 1.00 56.62 163 GLU A CA 1
ATOM 1161 C C . GLU A 1 163 ? 15.862 -7.297 -2.246 1.00 56.62 163 GLU A C 1
ATOM 1163 O O . GLU A 1 163 ? 15.917 -6.702 -1.173 1.00 56.62 163 GLU A O 1
ATOM 1168 N N . ASP A 1 164 ? 16.569 -8.407 -2.474 1.00 62.22 164 ASP A N 1
ATOM 1169 C CA . ASP A 1 164 ? 17.439 -9.029 -1.477 1.00 62.22 164 ASP A CA 1
ATOM 1170 C C . ASP A 1 164 ? 18.642 -8.135 -1.106 1.00 62.22 164 ASP A C 1
ATOM 1172 O O . ASP A 1 164 ? 19.207 -8.262 -0.016 1.00 62.22 164 ASP A O 1
ATOM 1176 N N . ALA A 1 165 ? 19.051 -7.212 -1.986 1.00 69.75 165 ALA A N 1
ATOM 1177 C CA . ALA A 1 165 ? 20.172 -6.300 -1.751 1.00 69.75 165 ALA A CA 1
ATOM 1178 C C . ALA A 1 165 ? 19.757 -4.963 -1.111 1.00 69.75 165 ALA A C 1
ATOM 1180 O O . ALA A 1 165 ? 20.603 -4.276 -0.522 1.00 69.75 165 ALA A O 1
ATOM 1181 N N . LEU A 1 166 ? 18.483 -4.580 -1.236 1.00 77.00 166 LEU A N 1
ATOM 1182 C CA . LEU A 1 166 ? 17.916 -3.360 -0.669 1.00 77.00 166 LEU A CA 1
ATOM 1183 C C . LEU A 1 166 ? 16.816 -3.738 0.314 1.00 77.00 166 LEU A C 1
ATOM 1185 O O . LEU A 1 166 ? 15.669 -3.939 -0.073 1.00 77.00 166 LEU A O 1
ATOM 1189 N N . ASP A 1 167 ? 17.160 -3.756 1.599 1.00 80.31 167 ASP A N 1
ATOM 1190 C CA . ASP A 1 167 ? 16.148 -3.782 2.645 1.00 80.31 167 ASP A CA 1
ATOM 1191 C C . ASP A 1 167 ? 15.231 -2.558 2.448 1.00 80.31 167 ASP A C 1
ATOM 1193 O O . ASP A 1 167 ? 15.634 -1.409 2.624 1.00 80.31 167 ASP A O 1
ATOM 1197 N N . THR A 1 168 ? 14.025 -2.831 1.960 1.00 81.69 168 THR A N 1
ATOM 1198 C CA . THR A 1 168 ? 12.937 -1.884 1.653 1.00 81.69 168 THR A CA 1
ATOM 1199 C C . THR A 1 168 ? 11.690 -2.258 2.446 1.00 81.69 168 THR A C 1
ATOM 1201 O O . THR A 1 168 ? 10.579 -1.816 2.184 1.00 81.69 168 THR A O 1
ATOM 1204 N N . SER A 1 169 ? 11.879 -3.077 3.473 1.00 83.50 169 SER A N 1
ATOM 1205 C CA . SER A 1 169 ? 10.807 -3.679 4.243 1.00 83.50 169 SER A CA 1
ATOM 1206 C C . SER A 1 169 ? 9.931 -2.622 4.950 1.00 83.50 169 SER A C 1
ATOM 1208 O O . SER A 1 169 ? 8.771 -2.871 5.259 1.00 83.50 169 SER A O 1
ATOM 1210 N N . ASP A 1 170 ? 10.441 -1.405 5.159 1.00 86.12 170 ASP A N 1
ATOM 1211 C CA . ASP A 1 170 ? 9.736 -0.287 5.787 1.00 86.12 170 ASP A CA 1
ATOM 1212 C C . ASP A 1 170 ? 9.354 0.869 4.842 1.00 86.12 170 ASP A C 1
ATOM 1214 O O . ASP A 1 170 ? 8.708 1.830 5.277 1.00 86.12 170 ASP A O 1
ATOM 1218 N N . LEU A 1 171 ? 9.717 0.797 3.555 1.00 93.38 171 LEU A N 1
ATOM 1219 C CA . LEU A 1 171 ? 9.435 1.839 2.563 1.00 93.38 171 LEU A CA 1
ATOM 1220 C C . LEU A 1 171 ? 9.284 1.274 1.145 1.00 93.38 171 LEU A C 1
ATOM 1222 O O . LEU A 1 171 ? 10.052 0.428 0.711 1.00 93.38 171 LEU A O 1
ATOM 1226 N N . ALA A 1 172 ? 8.358 1.821 0.363 1.00 90.00 172 ALA A N 1
ATOM 1227 C CA . ALA A 1 172 ? 8.345 1.622 -1.079 1.00 90.00 172 ALA A CA 1
ATOM 1228 C C . ALA A 1 172 ? 9.348 2.575 -1.739 1.00 90.00 172 ALA A C 1
ATOM 1230 O O . ALA A 1 172 ? 9.367 3.770 -1.428 1.00 90.00 172 ALA A O 1
ATOM 1231 N N . LEU A 1 173 ? 10.141 2.061 -2.680 1.00 92.44 173 LEU A N 1
ATOM 1232 C CA . LEU A 1 173 ? 11.057 2.840 -3.510 1.00 92.44 173 LEU A CA 1
ATOM 1233 C C . LEU A 1 173 ? 10.620 2.772 -4.976 1.00 92.44 173 LEU A C 1
ATOM 1235 O O . LEU A 1 173 ? 10.420 1.695 -5.525 1.00 92.44 173 LEU A O 1
ATOM 1239 N N . ILE A 1 174 ? 10.492 3.927 -5.623 1.00 88.25 174 ILE A N 1
ATOM 1240 C CA . ILE A 1 174 ? 9.948 4.056 -6.976 1.00 88.25 174 ILE A CA 1
ATOM 1241 C C . ILE A 1 174 ? 10.944 4.838 -7.828 1.00 88.25 174 ILE A C 1
ATOM 1243 O O . ILE A 1 174 ? 11.334 5.947 -7.470 1.00 88.25 174 ILE A O 1
ATOM 1247 N N . ALA A 1 175 ? 11.362 4.284 -8.966 1.00 88.69 175 ALA A N 1
ATOM 1248 C CA . ALA A 1 175 ? 12.204 5.013 -9.912 1.00 88.69 175 ALA A CA 1
ATOM 1249 C C . ALA A 1 175 ? 11.380 6.098 -10.629 1.00 88.69 175 ALA A C 1
ATOM 1251 O O . ALA A 1 175 ? 10.393 5.788 -11.298 1.00 88.69 175 ALA A O 1
ATOM 1252 N N . ALA A 1 176 ? 11.800 7.357 -10.509 1.00 85.75 176 ALA A N 1
ATOM 1253 C CA . ALA A 1 176 ? 11.188 8.502 -11.188 1.00 85.75 176 ALA A CA 1
ATOM 1254 C C . ALA A 1 176 ? 11.973 8.929 -12.443 1.00 85.75 176 ALA A C 1
ATOM 1256 O O . ALA A 1 176 ? 11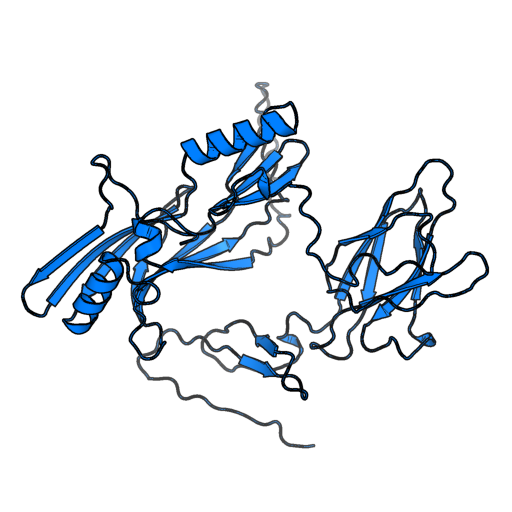.423 9.568 -13.338 1.00 85.75 176 ALA A O 1
ATOM 1257 N N . GLY A 1 177 ? 13.243 8.530 -12.545 1.00 88.00 177 GLY A N 1
ATOM 1258 C CA . GLY A 1 177 ? 14.114 8.823 -13.678 1.00 88.00 177 GLY A CA 1
ATOM 1259 C C . GLY A 1 177 ? 15.510 8.214 -13.506 1.00 88.00 177 GLY A C 1
ATOM 1260 O O . GLY A 1 177 ? 15.765 7.512 -12.525 1.00 88.00 177 GLY A O 1
ATOM 1261 N N . PRO A 1 178 ? 16.441 8.455 -14.446 1.00 89.12 178 PRO A N 1
ATOM 1262 C CA . PRO A 1 178 ? 17.819 7.985 -14.324 1.00 89.12 178 PRO A CA 1
ATOM 1263 C C . PRO A 1 178 ? 18.503 8.555 -13.072 1.00 89.12 178 PRO A C 1
ATOM 1265 O O . PRO A 1 178 ? 18.802 9.745 -13.008 1.00 89.12 178 PRO A O 1
ATOM 1268 N N . GLY A 1 179 ? 18.750 7.696 -12.079 1.00 92.69 179 GLY A N 1
ATOM 1269 C CA . GLY A 1 179 ? 19.339 8.089 -10.795 1.00 92.69 179 GLY A CA 1
ATOM 1270 C C . GLY A 1 179 ? 18.396 8.880 -9.882 1.00 92.69 179 GLY A C 1
ATOM 1271 O O . GLY A 1 179 ? 18.853 9.405 -8.870 1.00 92.69 179 GLY A O 1
ATOM 1272 N N . GLU A 1 180 ? 17.106 8.973 -10.211 1.00 94.56 180 GLU A N 1
ATOM 1273 C CA . GLU A 1 180 ? 16.101 9.679 -9.416 1.00 94.56 180 GLU A CA 1
ATOM 1274 C C . GLU A 1 180 ? 15.089 8.684 -8.857 1.00 94.56 180 GLU A C 1
ATOM 1276 O O . GLU A 1 180 ? 14.455 7.931 -9.602 1.00 94.56 180 GLU A O 1
ATOM 1281 N N . TYR A 1 181 ? 14.930 8.696 -7.537 1.00 94.31 181 TYR A N 1
ATOM 1282 C CA . TYR A 1 181 ? 14.033 7.805 -6.825 1.00 94.31 181 TYR A CA 1
ATOM 1283 C C . TYR A 1 181 ? 13.139 8.579 -5.862 1.00 94.31 181 TYR A C 1
ATOM 1285 O O . TYR A 1 181 ? 13.541 9.553 -5.217 1.00 94.31 181 TYR A O 1
ATOM 1293 N N . VAL A 1 182 ? 11.914 8.089 -5.751 1.00 93.75 182 VAL A N 1
ATOM 1294 C CA . VAL A 1 182 ? 10.896 8.563 -4.828 1.00 93.75 182 VAL A CA 1
ATOM 1295 C C . VAL A 1 182 ? 10.653 7.480 -3.786 1.00 93.75 182 VAL A C 1
ATOM 1297 O O . VAL A 1 182 ? 10.497 6.315 -4.147 1.00 93.75 182 VAL A O 1
ATOM 1300 N N . PHE A 1 183 ? 10.623 7.841 -2.505 1.00 94.38 183 PHE A N 1
ATOM 1301 C CA . PHE A 1 183 ? 10.354 6.898 -1.419 1.00 94.38 183 PHE A CA 1
ATOM 1302 C C . PHE A 1 183 ? 9.056 7.223 -0.675 1.00 94.38 183 PHE A C 1
ATOM 1304 O O . PHE A 1 183 ? 8.690 8.389 -0.511 1.00 94.38 183 PHE A O 1
ATOM 1311 N N . ARG A 1 184 ? 8.377 6.182 -0.189 1.00 93.75 184 ARG A N 1
ATOM 1312 C CA . ARG A 1 184 ? 7.134 6.266 0.589 1.00 93.75 184 ARG A CA 1
ATOM 1313 C C . ARG A 1 184 ? 7.213 5.326 1.796 1.00 93.75 184 ARG A C 1
ATOM 1315 O O . ARG A 1 184 ? 7.439 4.140 1.578 1.00 93.75 184 ARG A O 1
ATOM 1322 N N . PRO A 1 185 ? 7.001 5.786 3.041 1.00 94.62 185 PRO A N 1
ATOM 1323 C CA . PRO A 1 185 ? 6.971 4.881 4.187 1.00 94.62 185 PRO A CA 1
ATOM 1324 C C . PRO A 1 185 ? 5.791 3.899 4.088 1.00 94.62 185 PRO A C 1
ATOM 1326 O O . PRO A 1 185 ? 4.681 4.296 3.733 1.00 94.62 185 PRO A O 1
ATOM 1329 N N . LEU A 1 186 ? 6.007 2.626 4.426 1.00 93.12 186 LEU A N 1
ATOM 1330 C CA . LEU A 1 186 ? 4.966 1.586 4.355 1.00 93.12 186 LEU A CA 1
ATOM 1331 C C . LEU A 1 186 ? 4.133 1.454 5.631 1.00 93.12 186 LEU A C 1
ATOM 1333 O O . LEU A 1 186 ? 3.094 0.803 5.609 1.00 93.12 186 LEU A O 1
ATOM 1337 N N . ALA A 1 187 ? 4.560 2.073 6.730 1.00 93.88 187 ALA A N 1
ATOM 1338 C CA . ALA A 1 187 ? 3.887 1.983 8.019 1.00 93.88 187 ALA A CA 1
ATOM 1339 C C . ALA A 1 187 ? 4.105 3.262 8.846 1.00 93.88 187 ALA A C 1
ATOM 1341 O O . ALA A 1 187 ? 5.197 3.839 8.798 1.00 93.88 187 ALA A O 1
ATOM 1342 N N . PRO A 1 188 ? 3.103 3.728 9.616 1.00 95.19 188 PRO A N 1
ATOM 1343 C CA . PRO A 1 188 ? 3.321 4.749 10.632 1.00 95.19 188 PRO A CA 1
ATOM 1344 C C . PRO A 1 188 ? 4.113 4.193 11.821 1.00 95.19 188 PRO A C 1
ATOM 1346 O O . PRO A 1 188 ? 4.082 2.999 12.116 1.00 95.19 188 PRO A O 1
ATOM 1349 N N . ARG A 1 189 ? 4.786 5.086 12.544 1.00 95.56 189 ARG A N 1
ATOM 1350 C CA . ARG A 1 189 ? 5.564 4.787 13.753 1.00 95.56 189 ARG A CA 1
ATOM 1351 C C . ARG A 1 189 ? 5.142 5.706 14.895 1.00 95.56 189 ARG A C 1
ATOM 1353 O O . ARG A 1 189 ? 4.548 6.759 14.664 1.00 95.56 189 ARG A O 1
ATOM 1360 N N . ILE A 1 190 ? 5.439 5.328 16.137 1.00 96.50 190 ILE A N 1
ATOM 1361 C CA . ILE A 1 190 ? 5.350 6.271 17.258 1.00 96.50 190 ILE A CA 1
ATOM 1362 C C . ILE A 1 190 ? 6.592 7.158 17.235 1.00 96.50 190 ILE A C 1
ATOM 1364 O O . ILE A 1 190 ? 7.712 6.653 17.179 1.00 96.50 190 ILE A O 1
ATOM 1368 N N . GLN A 1 191 ? 6.395 8.474 17.318 1.00 95.00 191 GLN A N 1
ATOM 1369 C CA . GLN A 1 191 ? 7.503 9.419 17.383 1.00 95.00 191 GLN A CA 1
ATOM 1370 C C . GLN A 1 191 ? 8.376 9.115 18.603 1.00 95.00 191 GLN A C 1
ATOM 1372 O O . GLN A 1 191 ? 7.869 8.960 19.715 1.00 95.00 191 GLN A O 1
ATOM 1377 N N . ILE A 1 192 ? 9.693 9.076 18.419 1.00 94.56 192 ILE A N 1
ATOM 1378 C CA . ILE A 1 192 ? 10.642 8.901 19.520 1.00 94.56 192 ILE A CA 1
ATOM 1379 C C . ILE A 1 192 ? 11.123 10.275 19.992 1.00 94.56 192 ILE A C 1
ATOM 1381 O O . ILE A 1 192 ? 11.622 11.088 19.214 1.00 94.56 192 ILE A O 1
ATOM 1385 N N . GLY A 1 193 ? 10.948 10.556 21.281 1.00 92.75 193 GLY A N 1
ATOM 1386 C CA . GLY A 1 193 ? 11.410 11.786 21.908 1.00 92.75 193 GLY A CA 1
ATOM 1387 C C . GLY A 1 193 ? 12.940 11.866 21.999 1.00 92.75 193 GLY A C 1
ATOM 1388 O O . GLY A 1 193 ? 13.641 10.865 21.849 1.00 92.75 193 GLY A O 1
ATOM 1389 N N . PRO A 1 194 ? 13.496 13.048 22.322 1.00 90.69 194 PRO A N 1
ATOM 1390 C CA . PRO A 1 194 ? 14.941 13.228 22.490 1.00 90.69 194 PRO A CA 1
ATOM 1391 C C . PRO A 1 194 ? 15.539 12.402 23.643 1.00 90.69 194 PRO A C 1
ATOM 1393 O O . PRO A 1 194 ? 16.756 12.261 23.729 1.00 90.69 194 PRO A O 1
ATOM 1396 N N . ASP A 1 195 ? 14.707 11.863 24.540 1.00 93.31 195 ASP A N 1
ATOM 1397 C CA . ASP A 1 195 ? 15.102 10.944 25.611 1.00 93.31 195 ASP A CA 1
ATOM 1398 C C . ASP A 1 195 ? 15.106 9.466 25.178 1.00 93.31 195 ASP A C 1
ATOM 1400 O O . ASP A 1 195 ? 15.320 8.581 26.010 1.00 93.31 195 ASP A O 1
ATOM 1404 N N . GLY A 1 196 ? 14.867 9.196 23.890 1.00 93.31 196 GLY A N 1
ATOM 1405 C CA . GLY A 1 196 ? 14.800 7.854 23.323 1.00 93.31 196 GLY A CA 1
ATOM 1406 C C . GLY A 1 196 ? 13.517 7.103 23.671 1.00 93.31 196 GLY A C 1
ATOM 1407 O O . GLY A 1 196 ? 13.445 5.899 23.433 1.00 93.31 196 GLY A O 1
ATOM 1408 N N . LYS A 1 197 ? 12.513 7.769 24.258 1.00 94.62 197 LYS A N 1
ATOM 1409 C CA . LYS A 1 197 ? 11.245 7.127 24.615 1.00 94.62 197 LYS A CA 1
ATOM 1410 C C . LYS A 1 197 ? 10.169 7.399 23.571 1.00 94.62 197 LYS A C 1
ATOM 1412 O O . LYS A 1 197 ? 10.123 8.502 23.026 1.00 94.62 197 LYS A O 1
ATOM 1417 N N . PRO A 1 198 ? 9.256 6.444 23.339 1.00 96.44 198 PRO A N 1
ATOM 1418 C CA . PRO A 1 198 ? 8.079 6.697 22.526 1.00 96.44 198 PRO A CA 1
ATOM 1419 C C . PRO A 1 198 ? 7.258 7.852 23.105 1.00 96.44 198 PRO A C 1
ATOM 1421 O O . PRO A 1 198 ? 7.023 7.911 24.315 1.00 96.44 198 PRO A O 1
ATOM 1424 N N . ALA A 1 199 ? 6.785 8.746 22.241 1.00 96.88 199 ALA A N 1
ATOM 1425 C CA . ALA A 1 199 ? 5.837 9.804 22.555 1.00 96.88 199 ALA A CA 1
ATOM 1426 C C . ALA A 1 199 ? 4.442 9.201 22.772 1.00 96.88 199 ALA A C 1
ATOM 1428 O O . ALA A 1 199 ? 3.508 9.464 22.021 1.00 96.88 199 ALA A O 1
ATOM 1429 N N . LEU A 1 200 ? 4.321 8.352 23.792 1.00 97.88 200 LEU A N 1
ATOM 1430 C CA . LEU A 1 200 ? 3.109 7.673 24.221 1.00 97.88 200 LEU A CA 1
ATOM 1431 C C . LEU A 1 200 ? 2.999 7.785 25.742 1.00 97.88 200 LEU A C 1
ATOM 1433 O O . LEU A 1 200 ? 3.917 7.437 26.484 1.00 97.88 200 LEU A O 1
ATOM 1437 N N . GLN A 1 201 ? 1.847 8.241 26.215 1.00 98.25 201 GLN A N 1
ATOM 1438 C CA . GLN A 1 201 ? 1.531 8.375 27.626 1.00 98.25 201 GLN A CA 1
ATOM 1439 C C . GLN A 1 201 ? 0.144 7.799 27.901 1.00 98.25 201 GLN A C 1
ATOM 1441 O O . GLN A 1 201 ? -0.846 8.246 27.330 1.00 98.25 201 GLN A O 1
ATOM 1446 N N . LEU A 1 202 ? 0.073 6.846 28.830 1.00 98.38 202 LEU A N 1
ATOM 1447 C CA . LEU A 1 202 ? -1.176 6.322 29.374 1.00 98.38 202 LEU A CA 1
ATOM 1448 C C . LEU A 1 202 ? -1.240 6.637 30.872 1.00 98.38 202 LEU A C 1
ATOM 1450 O O . LEU A 1 202 ? -0.436 6.132 31.655 1.00 98.38 202 LEU A O 1
ATOM 1454 N N . ILE A 1 203 ? -2.205 7.459 31.276 1.00 98.31 203 ILE A N 1
ATOM 1455 C CA . ILE A 1 203 ? -2.481 7.787 32.678 1.00 98.31 203 IL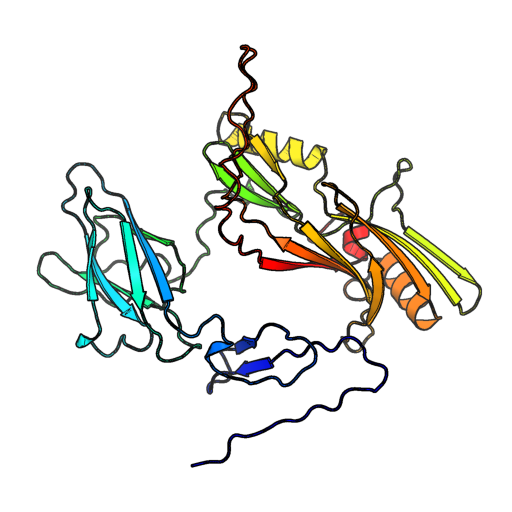E A CA 1
ATOM 1456 C C . ILE A 1 203 ? -3.745 7.040 33.093 1.00 98.31 203 ILE A C 1
ATOM 1458 O O . ILE A 1 203 ? -4.793 7.245 32.492 1.00 98.31 203 ILE A O 1
ATOM 1462 N N . VAL A 1 204 ? -3.671 6.196 34.123 1.00 98.44 204 VAL A N 1
ATOM 1463 C CA . VAL A 1 204 ? -4.820 5.427 34.633 1.00 98.44 204 VAL A CA 1
ATOM 1464 C C . VAL A 1 204 ? -5.238 5.955 36.005 1.00 98.44 204 VAL A C 1
ATOM 1466 O O . VAL A 1 204 ? -4.413 6.057 36.912 1.00 98.44 204 VAL A O 1
ATOM 1469 N N . ALA A 1 205 ? -6.525 6.265 36.165 1.00 97.88 205 ALA A N 1
ATOM 1470 C CA . ALA A 1 205 ? -7.130 6.775 37.391 1.00 97.88 205 ALA A CA 1
ATOM 1471 C C . ALA A 1 205 ? -8.386 5.959 37.748 1.00 97.88 205 ALA A C 1
ATOM 1473 O O . ALA A 1 205 ? -9.519 6.333 37.452 1.00 97.88 205 ALA A O 1
ATOM 1474 N N . GLY A 1 206 ? -8.193 4.814 38.406 1.00 97.50 206 GLY A N 1
ATOM 1475 C CA . GLY A 1 206 ? -9.293 3.903 38.726 1.00 97.50 206 GLY A CA 1
ATOM 1476 C C . GLY A 1 206 ? -9.808 3.191 37.474 1.00 97.50 206 GLY A C 1
ATOM 1477 O O . GLY A 1 206 ? -9.062 2.439 36.856 1.00 97.50 206 GLY A O 1
ATOM 1478 N N . SER A 1 207 ? -11.077 3.404 37.117 1.00 97.50 207 SER A N 1
ATOM 1479 C CA . SER A 1 207 ? -11.718 2.792 35.941 1.00 97.50 207 SER A CA 1
ATOM 1480 C C . SER A 1 207 ? -11.677 3.665 34.684 1.00 97.50 207 SER A C 1
ATOM 1482 O O . SER A 1 207 ? -12.274 3.293 33.676 1.00 97.50 207 SER A O 1
ATOM 1484 N N . THR A 1 208 ? -11.039 4.835 34.754 1.00 98.38 208 THR A N 1
ATOM 1485 C CA . THR A 1 208 ? -10.855 5.737 33.616 1.00 98.38 208 THR A CA 1
ATOM 1486 C C . THR A 1 208 ? -9.376 5.933 33.325 1.00 98.38 208 THR A C 1
ATOM 1488 O O . THR A 1 208 ? -8.522 5.833 34.211 1.00 98.38 208 THR A O 1
ATOM 1491 N N . GLY A 1 209 ? -9.063 6.197 32.063 1.00 98.19 209 GLY A N 1
ATOM 1492 C CA . GLY A 1 209 ? -7.706 6.437 31.606 1.00 98.19 209 GLY A CA 1
ATOM 1493 C C . GLY A 1 209 ? -7.656 7.577 30.605 1.00 98.19 209 GLY A C 1
ATOM 1494 O O . GLY A 1 209 ? -8.656 7.912 29.977 1.00 98.19 209 GLY A O 1
ATOM 1495 N N . PHE A 1 210 ? -6.486 8.177 30.459 1.00 98.56 210 PHE A N 1
ATOM 1496 C CA . PHE A 1 210 ? -6.200 9.158 29.427 1.00 98.56 210 PHE A CA 1
ATOM 1497 C C . PHE A 1 210 ? -4.984 8.688 28.641 1.00 98.56 210 PHE A C 1
ATOM 1499 O O . PHE A 1 210 ? -3.925 8.449 29.225 1.00 98.56 210 PHE A O 1
ATOM 1506 N N . LEU A 1 211 ? -5.157 8.526 27.333 1.00 98.50 211 LEU A N 1
ATOM 1507 C CA . LEU A 1 211 ? -4.101 8.174 26.397 1.00 98.50 211 LEU A CA 1
ATOM 1508 C C . LEU A 1 211 ? -3.763 9.395 25.554 1.00 98.50 211 LEU A C 1
ATOM 1510 O O . LEU A 1 211 ? -4.657 10.030 25.000 1.00 98.50 211 LEU A O 1
ATOM 1514 N N . GLN A 1 212 ? -2.475 9.670 25.418 1.00 98.44 212 GLN A N 1
ATOM 1515 C CA . GLN A 1 212 ? -1.937 10.628 24.468 1.00 98.44 212 GLN A CA 1
ATOM 1516 C C . GLN A 1 212 ? -0.772 9.973 23.736 1.00 98.44 212 GLN A C 1
ATOM 1518 O O . GLN A 1 212 ? 0.107 9.401 24.379 1.00 98.44 212 GLN A O 1
ATOM 1523 N N . LEU A 1 213 ? -0.748 10.060 22.409 1.00 97.88 213 LEU A N 1
ATOM 1524 C CA . LEU A 1 213 ? 0.399 9.632 21.620 1.00 97.88 213 LEU A CA 1
ATOM 1525 C C . LEU A 1 213 ? 0.634 10.534 20.411 1.00 97.88 213 LEU A C 1
ATOM 1527 O O . LEU A 1 213 ? -0.296 11.180 19.925 1.00 97.88 213 LEU A O 1
ATOM 1531 N N . THR A 1 214 ? 1.870 10.560 19.926 1.00 97.31 214 THR A N 1
ATOM 1532 C CA . THR A 1 214 ? 2.231 11.195 18.658 1.00 97.31 214 THR A CA 1
ATOM 1533 C C . THR A 1 214 ? 2.711 10.123 17.695 1.00 97.31 214 THR A C 1
ATOM 1535 O O . THR A 1 214 ? 3.704 9.444 17.958 1.00 97.31 214 THR A O 1
ATOM 1538 N N . ALA A 1 215 ? 1.989 9.968 16.591 1.00 96.56 215 ALA A N 1
ATOM 1539 C CA . ALA A 1 215 ? 2.379 9.107 15.487 1.00 96.56 215 ALA A CA 1
ATOM 1540 C C . ALA A 1 215 ? 3.041 9.940 14.386 1.00 96.56 215 ALA A C 1
ATOM 1542 O O . ALA A 1 215 ? 2.725 11.119 14.201 1.00 96.56 215 ALA A O 1
ATOM 1543 N N . GLU A 1 216 ? 3.949 9.322 13.648 1.00 95.69 216 GLU A N 1
ATOM 1544 C CA . GLU A 1 216 ? 4.592 9.912 12.486 1.00 95.69 216 GLU A CA 1
ATOM 1545 C C . GLU A 1 216 ? 4.601 8.934 11.317 1.00 95.69 216 GLU A C 1
ATOM 1547 O O . GLU A 1 216 ? 4.761 7.724 11.485 1.00 95.69 216 GLU A O 1
ATOM 1552 N N . TRP A 1 217 ? 4.430 9.473 10.116 1.00 95.00 217 TRP A N 1
ATOM 1553 C CA . TRP A 1 217 ? 4.583 8.741 8.870 1.00 95.00 217 TRP A CA 1
ATOM 1554 C C . TRP A 1 217 ? 5.756 9.356 8.106 1.00 95.00 217 TRP A C 1
ATOM 1556 O O . TRP A 1 217 ? 5.637 10.383 7.436 1.00 95.00 217 TRP A O 1
ATOM 1566 N N . THR A 1 218 ? 6.938 8.782 8.329 1.00 94.00 218 THR A N 1
ATOM 1567 C CA . THR A 1 218 ? 8.214 9.254 7.783 1.00 94.00 218 THR A CA 1
ATOM 1568 C C . THR A 1 218 ? 9.204 8.097 7.669 1.00 94.00 218 THR A C 1
ATOM 1570 O O . THR A 1 218 ? 9.025 7.052 8.293 1.00 94.00 218 THR A O 1
ATOM 1573 N N . VAL A 1 219 ? 10.259 8.294 6.880 1.00 92.56 219 VAL A N 1
ATOM 1574 C CA . VAL A 1 219 ? 11.439 7.421 6.855 1.00 92.56 219 VAL A CA 1
ATOM 1575 C C . VAL A 1 219 ? 12.545 8.096 7.667 1.00 92.56 219 VAL A C 1
ATOM 1577 O O . VAL A 1 219 ? 12.724 9.312 7.569 1.00 92.56 219 VAL A O 1
ATOM 1580 N N . ASP A 1 220 ? 13.268 7.326 8.480 1.00 90.44 220 ASP A N 1
ATOM 1581 C CA . ASP A 1 220 ? 14.383 7.847 9.273 1.00 90.44 220 ASP A CA 1
ATOM 1582 C C . ASP A 1 220 ? 15.547 8.323 8.381 1.00 90.44 220 ASP A C 1
ATOM 1584 O O . ASP A 1 220 ? 15.828 7.759 7.320 1.00 90.44 220 ASP A O 1
ATOM 1588 N N . ALA A 1 221 ? 16.255 9.365 8.814 1.00 91.62 221 ALA A N 1
ATOM 1589 C CA . ALA A 1 221 ? 17.350 9.942 8.041 1.00 91.62 221 ALA A CA 1
ATOM 1590 C C . ALA A 1 221 ? 18.539 8.980 7.860 1.00 91.62 221 ALA A C 1
ATOM 1592 O O . ALA A 1 221 ? 19.162 8.988 6.797 1.00 91.62 221 ALA A O 1
ATOM 1593 N N . ALA A 1 222 ? 18.850 8.142 8.857 1.00 91.12 222 ALA A N 1
ATOM 1594 C CA . ALA A 1 222 ? 19.878 7.112 8.723 1.00 91.12 222 ALA A CA 1
ATOM 1595 C C . ALA A 1 222 ? 19.455 6.068 7.687 1.00 91.12 222 ALA A C 1
ATOM 1597 O O . ALA A 1 222 ? 20.249 5.703 6.825 1.00 91.12 222 ALA A O 1
ATOM 1598 N N . ARG A 1 223 ? 18.172 5.690 7.682 1.00 92.38 223 ARG A N 1
ATOM 1599 C CA . ARG A 1 223 ? 17.622 4.776 6.676 1.00 92.38 223 ARG A CA 1
ATOM 1600 C C . ARG A 1 223 ? 17.708 5.346 5.256 1.00 92.38 223 ARG A C 1
ATOM 1602 O O . ARG A 1 223 ? 18.108 4.635 4.339 1.00 92.38 223 ARG A O 1
ATOM 1609 N N . ILE A 1 224 ? 17.400 6.631 5.066 1.00 94.69 224 ILE A N 1
ATOM 1610 C CA . ILE A 1 224 ? 17.570 7.308 3.766 1.00 94.69 224 ILE A CA 1
ATOM 1611 C C . ILE A 1 224 ? 19.048 7.300 3.336 1.00 94.69 224 ILE A C 1
ATOM 1613 O O . ILE A 1 224 ? 19.347 7.069 2.163 1.00 94.69 224 ILE A O 1
ATOM 1617 N N . ALA A 1 225 ? 19.981 7.522 4.267 1.00 95.06 225 ALA A N 1
ATOM 1618 C CA . ALA A 1 225 ? 21.414 7.481 3.982 1.00 95.06 225 ALA A CA 1
ATOM 1619 C C . ALA A 1 225 ? 21.892 6.071 3.592 1.00 95.06 225 ALA A C 1
ATOM 1621 O O . ALA A 1 225 ? 22.623 5.926 2.609 1.00 95.06 225 ALA A O 1
ATOM 1622 N N . ASP A 1 226 ? 21.435 5.039 4.304 1.00 92.94 226 ASP A N 1
ATOM 1623 C CA . ASP A 1 226 ? 21.737 3.637 4.001 1.00 92.94 226 ASP A CA 1
ATOM 1624 C C . ASP A 1 226 ? 21.214 3.246 2.616 1.00 92.94 226 ASP A C 1
ATOM 1626 O O . ASP A 1 226 ? 21.941 2.643 1.820 1.00 92.94 226 ASP A O 1
ATOM 1630 N N . LEU A 1 227 ? 19.984 3.659 2.294 1.00 94.62 227 LEU A N 1
ATOM 1631 C CA . LEU A 1 227 ? 19.373 3.440 0.988 1.00 94.62 227 LEU A CA 1
ATOM 1632 C C . LEU A 1 227 ? 20.168 4.128 -0.127 1.00 94.62 227 LEU A C 1
ATOM 1634 O O . LEU A 1 227 ? 20.475 3.510 -1.147 1.00 94.62 227 LEU A O 1
ATOM 1638 N N . SER A 1 228 ? 20.566 5.385 0.089 1.00 95.88 228 SER A N 1
ATOM 1639 C CA . SER A 1 228 ? 21.401 6.136 -0.851 1.00 95.88 228 SER A CA 1
ATOM 1640 C C . SER A 1 228 ? 22.733 5.432 -1.110 1.00 95.88 228 SER A C 1
ATOM 1642 O O . SER A 1 228 ? 23.125 5.260 -2.263 1.00 95.88 228 SER A O 1
ATOM 1644 N N . ALA A 1 229 ? 23.417 4.984 -0.053 1.00 94.88 229 ALA A N 1
ATOM 1645 C CA . ALA A 1 229 ? 24.691 4.280 -0.163 1.00 94.88 229 ALA A CA 1
ATOM 1646 C C . ALA A 1 229 ? 24.544 2.912 -0.848 1.00 94.88 229 ALA A C 1
ATOM 1648 O O . ALA A 1 229 ? 25.453 2.454 -1.543 1.00 94.88 229 ALA A O 1
ATOM 1649 N N . ALA A 1 230 ? 23.418 2.229 -0.646 1.00 92.31 230 ALA A N 1
ATOM 1650 C CA . ALA A 1 230 ? 23.150 0.947 -1.279 1.00 92.31 230 ALA A CA 1
ATOM 1651 C C . ALA A 1 230 ? 22.883 1.082 -2.782 1.00 92.31 230 ALA A C 1
ATOM 1653 O O . ALA A 1 230 ? 23.474 0.344 -3.572 1.00 92.31 230 ALA A O 1
ATOM 1654 N N . ILE A 1 231 ? 22.088 2.074 -3.181 1.00 93.38 231 ILE A N 1
ATOM 1655 C CA . ILE A 1 231 ? 21.855 2.398 -4.591 1.00 93.38 231 ILE A CA 1
ATOM 1656 C C . ILE A 1 231 ? 23.150 2.881 -5.256 1.00 93.38 231 ILE A C 1
ATOM 1658 O O . ILE A 1 231 ? 23.461 2.434 -6.354 1.00 93.38 231 ILE A O 1
ATOM 1662 N N . GLU A 1 232 ? 23.961 3.708 -4.587 1.00 95.38 232 GLU A N 1
ATOM 1663 C CA . GLU A 1 232 ? 25.254 4.157 -5.124 1.00 95.38 232 GLU A CA 1
ATOM 1664 C C . GLU A 1 232 ? 26.220 2.995 -5.371 1.00 95.38 232 GLU A C 1
ATOM 1666 O O . GLU A 1 232 ? 26.856 2.932 -6.422 1.00 95.38 232 GLU A O 1
ATOM 1671 N N . ARG A 1 233 ? 26.313 2.036 -4.440 1.00 92.75 233 ARG A N 1
ATOM 1672 C CA . ARG A 1 233 ? 27.137 0.830 -4.629 1.00 92.75 233 ARG A CA 1
ATOM 1673 C C . ARG A 1 233 ? 26.693 0.005 -5.835 1.00 92.75 233 ARG A C 1
ATOM 1675 O O . ARG A 1 233 ? 27.542 -0.590 -6.494 1.00 92.75 233 ARG A O 1
ATOM 1682 N N . ARG A 1 234 ? 25.386 -0.055 -6.088 1.00 91.25 234 ARG A N 1
ATOM 1683 C CA . ARG A 1 234 ? 24.793 -0.812 -7.194 1.00 91.25 234 ARG A CA 1
ATOM 1684 C C . ARG A 1 234 ? 24.977 -0.095 -8.533 1.00 91.25 234 ARG A C 1
ATOM 1686 O O . ARG A 1 234 ? 25.403 -0.716 -9.502 1.00 91.25 234 ARG A O 1
ATOM 1693 N N . ASP A 1 235 ? 24.694 1.203 -8.565 1.00 92.56 235 ASP A N 1
ATOM 1694 C CA . ASP A 1 235 ? 24.574 1.984 -9.801 1.00 92.56 235 ASP A CA 1
ATOM 1695 C C . ASP A 1 235 ? 25.872 2.739 -10.150 1.00 92.56 235 ASP A C 1
ATOM 1697 O O . ASP A 1 235 ? 26.025 3.253 -11.257 1.00 92.56 235 ASP A O 1
ATOM 1701 N N . GLY A 1 236 ? 26.830 2.811 -9.219 1.00 95.12 236 GLY A N 1
ATOM 1702 C CA . GLY A 1 236 ? 28.103 3.519 -9.379 1.00 95.12 236 GLY A CA 1
ATOM 1703 C C . GLY A 1 236 ? 27.993 5.047 -9.306 1.00 95.12 236 GLY A C 1
ATOM 1704 O O . GLY A 1 236 ? 28.966 5.739 -9.609 1.00 95.12 236 GLY A O 1
ATOM 1705 N N . ALA A 1 237 ? 26.828 5.579 -8.929 1.00 95.56 237 ALA A N 1
ATOM 1706 C CA . ALA A 1 237 ? 26.569 7.007 -8.784 1.00 95.56 237 ALA A CA 1
ATOM 1707 C C . ALA A 1 237 ? 25.565 7.276 -7.656 1.00 95.56 237 ALA A C 1
ATOM 1709 O O . ALA A 1 237 ? 24.616 6.516 -7.468 1.00 95.56 237 ALA A O 1
ATOM 1710 N N . ALA A 1 238 ? 25.759 8.377 -6.926 1.00 96.31 238 ALA A N 1
ATOM 1711 C CA . ALA A 1 238 ? 24.858 8.781 -5.852 1.00 96.31 238 ALA A CA 1
ATOM 1712 C C . ALA A 1 238 ? 23.451 9.101 -6.401 1.00 96.31 238 ALA A C 1
ATOM 1714 O O . ALA A 1 238 ? 23.333 9.944 -7.301 1.00 96.31 238 ALA A O 1
ATOM 1715 N N . PRO A 1 239 ? 22.384 8.465 -5.879 1.00 97.12 239 PRO A N 1
ATOM 1716 C CA . PRO A 1 239 ? 21.025 8.745 -6.319 1.00 97.12 239 PRO A CA 1
ATOM 1717 C C . PRO A 1 239 ? 20.516 10.085 -5.785 1.00 97.12 239 PRO A C 1
ATOM 1719 O O . PRO A 1 239 ? 20.982 10.612 -4.774 1.00 97.12 239 PRO A O 1
ATOM 1722 N N . ARG A 1 240 ? 19.469 10.600 -6.422 1.00 96.50 240 ARG A N 1
ATOM 1723 C CA . ARG A 1 240 ? 18.602 11.639 -5.869 1.00 96.50 240 ARG A CA 1
ATOM 1724 C C . ARG A 1 240 ? 17.385 10.969 -5.256 1.00 96.50 240 ARG A C 1
ATOM 1726 O O . ARG A 1 240 ? 16.569 10.406 -5.979 1.00 96.50 240 ARG A O 1
ATOM 1733 N N . LEU A 1 241 ? 17.280 11.027 -3.934 1.00 95.88 241 LEU A N 1
ATOM 1734 C CA . LEU A 1 241 ? 16.130 10.521 -3.191 1.00 95.88 241 LEU A CA 1
ATOM 1735 C C . LEU A 1 241 ? 15.209 11.682 -2.821 1.00 95.88 241 LEU A C 1
ATOM 1737 O O . LEU A 1 241 ? 15.671 12.711 -2.327 1.00 95.88 241 LEU A O 1
ATOM 1741 N N . SER A 1 242 ? 13.910 11.510 -3.031 1.00 94.56 242 SER A N 1
ATOM 1742 C CA . SER A 1 242 ? 12.887 12.474 -2.616 1.00 94.56 242 SER A CA 1
ATOM 1743 C C . SER A 1 242 ? 11.676 11.756 -2.016 1.00 94.56 242 SER A C 1
ATOM 1745 O O . SER A 1 242 ? 11.391 10.625 -2.409 1.00 94.56 242 SER A O 1
ATOM 1747 N N . PRO A 1 243 ? 10.973 12.353 -1.042 1.00 94.12 243 PRO A N 1
ATOM 1748 C CA . PRO A 1 243 ? 9.738 11.770 -0.535 1.00 94.12 243 PRO A CA 1
ATOM 1749 C C . PRO A 1 243 ? 8.644 11.827 -1.607 1.00 94.12 243 PRO A C 1
ATOM 1751 O O . PRO A 1 243 ? 8.601 12.761 -2.412 1.00 94.12 243 PRO A O 1
ATOM 1754 N N . ALA A 1 244 ? 7.739 10.850 -1.600 1.00 92.12 244 ALA A N 1
ATOM 1755 C CA . ALA A 1 244 ? 6.545 10.882 -2.435 1.00 92.12 244 ALA A CA 1
ATOM 1756 C C . ALA A 1 244 ? 5.688 12.125 -2.123 1.00 92.12 244 ALA A C 1
ATOM 1758 O O . ALA A 1 244 ? 5.609 12.531 -0.959 1.00 92.12 244 ALA A O 1
ATOM 1759 N N . PRO A 1 245 ? 5.047 12.747 -3.136 1.00 91.12 245 PRO A N 1
ATOM 1760 C CA . PRO A 1 245 ? 4.223 13.946 -2.966 1.00 91.12 245 PRO A CA 1
ATOM 1761 C C . PRO A 1 245 ? 2.845 13.595 -2.381 1.00 91.12 245 PRO A C 1
ATOM 1763 O O . PRO A 1 245 ? 1.803 13.917 -2.952 1.00 91.12 245 PRO A O 1
ATOM 1766 N N . ASP A 1 246 ? 2.855 12.888 -1.258 1.00 91.62 246 ASP A N 1
ATOM 1767 C CA . ASP A 1 246 ? 1.682 12.348 -0.592 1.00 91.62 246 ASP A CA 1
ATOM 1768 C C . ASP A 1 246 ? 1.122 13.340 0.435 1.00 91.62 246 ASP A C 1
ATOM 1770 O O . ASP A 1 246 ? 1.861 14.000 1.173 1.00 91.62 246 ASP A O 1
ATOM 1774 N N . GLU A 1 247 ? -0.204 13.420 0.519 1.00 92.19 247 GLU A N 1
ATOM 1775 C CA . GLU A 1 247 ? -0.905 14.287 1.466 1.00 92.19 247 GLU A CA 1
ATOM 1776 C C . GLU A 1 247 ? -1.755 13.445 2.420 1.00 92.19 247 GLU A C 1
ATOM 1778 O O . GLU A 1 247 ? -2.673 12.743 1.998 1.00 92.19 247 GLU A O 1
ATOM 1783 N N . VAL A 1 248 ? -1.464 13.494 3.721 1.00 93.69 248 VAL A N 1
ATOM 1784 C CA . VAL A 1 248 ? -2.296 12.804 4.716 1.00 93.69 248 VAL A CA 1
ATOM 1785 C C . VAL A 1 248 ? -3.579 13.583 4.952 1.00 93.69 248 VAL A C 1
ATOM 1787 O O . VAL A 1 248 ? -3.551 14.729 5.398 1.00 93.69 248 VAL A O 1
ATOM 1790 N N . ARG A 1 249 ? -4.708 12.917 4.706 1.00 92.00 249 ARG A N 1
ATOM 1791 C CA . ARG A 1 249 ? -6.046 13.440 4.985 1.00 92.00 249 ARG A CA 1
ATOM 1792 C C . ARG A 1 249 ? -6.368 13.372 6.469 1.00 92.00 249 ARG A C 1
ATOM 1794 O O . ARG A 1 249 ? -6.737 14.375 7.077 1.00 92.00 249 ARG A O 1
ATOM 1801 N N . ASP A 1 250 ? -6.221 12.187 7.046 1.00 94.88 250 ASP A N 1
ATOM 1802 C CA . ASP A 1 250 ? -6.547 11.929 8.440 1.00 94.88 250 ASP A CA 1
ATOM 1803 C C . ASP A 1 250 ? -5.737 10.766 9.014 1.00 94.88 250 ASP A C 1
ATOM 1805 O O . ASP A 1 250 ? -5.131 9.953 8.308 1.00 94.88 250 ASP A O 1
ATOM 1809 N N . THR A 1 251 ? -5.708 10.730 10.340 1.00 96.88 251 THR A N 1
ATOM 1810 C CA . THR A 1 251 ? -5.091 9.678 11.134 1.00 96.88 251 THR A CA 1
ATOM 1811 C C . THR A 1 251 ? -6.079 9.213 12.191 1.00 96.88 251 THR A C 1
ATOM 1813 O O . THR A 1 251 ? -6.740 10.034 12.825 1.00 96.88 251 THR A O 1
ATOM 1816 N N . ALA A 1 252 ? -6.148 7.910 12.440 1.00 97.56 252 ALA A N 1
ATOM 1817 C CA . ALA A 1 252 ? -7.008 7.328 13.459 1.00 97.56 252 ALA A CA 1
ATOM 1818 C C . ALA A 1 252 ? -6.253 6.333 14.348 1.00 97.56 252 ALA A C 1
ATOM 1820 O O . ALA A 1 252 ? -5.435 5.547 13.871 1.00 97.56 252 ALA A O 1
ATOM 1821 N N . LEU A 1 253 ? -6.580 6.339 15.641 1.00 98.12 253 LEU A N 1
ATOM 1822 C CA . LEU A 1 253 ? -6.240 5.277 16.583 1.00 98.12 253 LEU A CA 1
ATOM 1823 C C . LEU A 1 253 ? -7.435 4.333 16.697 1.00 98.12 253 LEU A C 1
ATOM 1825 O O . LEU A 1 253 ? -8.542 4.775 17.008 1.00 98.12 253 LEU A O 1
ATOM 1829 N N . LEU A 1 254 ? -7.212 3.046 16.464 1.00 97.94 254 LEU A N 1
ATOM 1830 C CA . LEU A 1 254 ? -8.249 2.023 16.402 1.00 97.94 254 LEU A CA 1
ATOM 1831 C C . LEU A 1 254 ? -8.036 0.989 17.508 1.00 97.94 254 LEU A C 1
ATOM 1833 O O . LEU A 1 254 ? -6.906 0.575 17.765 1.00 97.94 254 LEU A O 1
ATOM 1837 N N . LEU A 1 255 ? -9.125 0.543 18.126 1.00 97.69 255 LEU A N 1
ATOM 1838 C CA . LEU A 1 255 ? -9.163 -0.642 18.980 1.00 97.69 255 LEU A CA 1
ATOM 1839 C C . LEU A 1 255 ? -9.824 -1.791 18.234 1.00 97.69 255 LEU A C 1
ATOM 1841 O O . LEU A 1 255 ? -10.831 -1.586 17.557 1.00 97.69 255 LEU A O 1
ATOM 1845 N N . VAL A 1 256 ? -9.307 -2.999 18.424 1.00 95.75 256 VAL A N 1
ATOM 1846 C CA . VAL A 1 256 ? -9.870 -4.218 17.843 1.00 95.75 256 VAL A CA 1
ATOM 1847 C C . VAL A 1 256 ? -10.173 -5.197 18.983 1.00 95.75 256 VAL A C 1
ATOM 1849 O O . VAL A 1 256 ? -9.278 -5.891 19.467 1.00 95.75 256 VAL A O 1
ATOM 1852 N N . PRO A 1 257 ? -11.417 -5.232 19.495 1.00 92.75 257 PRO A N 1
ATOM 1853 C CA . PRO A 1 257 ? -11.817 -6.183 20.525 1.00 92.75 257 PRO A CA 1
ATOM 1854 C C . PRO A 1 257 ? -11.810 -7.628 20.000 1.00 92.75 257 PRO A C 1
ATOM 1856 O O . PRO A 1 257 ? -11.772 -7.869 18.794 1.00 92.75 257 PRO A O 1
ATOM 1859 N N . GLU A 1 258 ? -11.974 -8.602 20.901 1.00 86.50 258 GLU A N 1
ATOM 1860 C CA . GLU A 1 258 ? -11.919 -10.058 20.630 1.00 86.50 258 GLU A CA 1
ATOM 1861 C C . GLU A 1 258 ? -13.026 -10.618 19.697 1.00 86.50 258 GLU A C 1
ATOM 1863 O O . GLU A 1 258 ? -13.217 -11.825 19.596 1.00 86.50 258 GLU A O 1
ATOM 1868 N N . GLY A 1 259 ? -13.743 -9.757 18.973 1.00 83.44 259 GLY A N 1
ATOM 1869 C CA . GLY A 1 259 ? -14.712 -10.107 17.928 1.00 83.44 259 GLY A CA 1
ATOM 1870 C C . GLY A 1 259 ? -14.375 -9.553 16.537 1.00 83.44 259 GLY A C 1
ATOM 1871 O O . GLY A 1 259 ? -15.192 -9.696 15.633 1.00 83.44 259 GLY A O 1
ATOM 1872 N N . GLY A 1 260 ? -13.214 -8.907 16.361 1.00 83.06 260 GLY A N 1
ATOM 1873 C CA . GLY A 1 260 ? -12.695 -8.476 15.053 1.00 83.06 260 GLY A CA 1
ATOM 1874 C C . GLY A 1 260 ? -13.283 -7.181 14.475 1.00 83.06 260 GLY A C 1
ATOM 1875 O O . GLY A 1 260 ? -12.952 -6.826 13.349 1.00 83.06 260 GLY A O 1
ATOM 1876 N N . GLY A 1 261 ? -14.140 -6.465 15.210 1.00 91.31 261 GLY A N 1
ATOM 1877 C CA . GLY A 1 261 ? -14.629 -5.144 14.800 1.00 91.31 261 GLY A CA 1
ATOM 1878 C C . GLY A 1 261 ? -13.649 -4.032 15.172 1.00 91.31 261 GLY A C 1
ATOM 1879 O O . GLY A 1 261 ? -13.111 -4.039 16.273 1.00 91.31 261 GLY A O 1
ATOM 1880 N N . GLU A 1 262 ? -13.439 -3.052 14.295 1.00 95.62 262 GLU A N 1
ATOM 1881 C CA . GLU A 1 262 ? -12.591 -1.895 14.602 1.00 95.62 262 GLU A CA 1
ATOM 1882 C C . GLU A 1 262 ? -13.422 -0.758 15.211 1.00 95.62 262 GLU A C 1
ATOM 1884 O O . GLU A 1 262 ? -14.481 -0.395 14.700 1.00 95.62 262 GLU A O 1
ATOM 1889 N N . THR A 1 263 ? -12.950 -0.188 16.318 1.00 96.88 263 THR A N 1
ATOM 1890 C CA . THR A 1 263 ? -13.548 0.992 16.959 1.00 96.88 263 THR A CA 1
ATOM 1891 C C . THR A 1 263 ? -12.572 2.152 16.902 1.00 96.88 263 THR A C 1
ATOM 1893 O O . THR A 1 263 ? -11.454 2.043 17.405 1.00 96.88 263 THR A O 1
ATOM 1896 N N . ILE A 1 264 ? -12.997 3.276 16.324 1.00 97.38 264 ILE A N 1
ATOM 1897 C CA . ILE A 1 264 ? -12.201 4.505 16.323 1.00 97.38 264 ILE A CA 1
ATOM 1898 C C . ILE A 1 264 ? -12.186 5.074 17.740 1.00 97.38 264 ILE A C 1
ATOM 1900 O O . ILE A 1 264 ? -13.229 5.392 18.308 1.00 97.38 264 ILE A O 1
ATOM 1904 N N . LEU A 1 265 ? -10.989 5.190 18.303 1.00 97.44 265 LEU A N 1
ATOM 1905 C CA . LEU A 1 265 ? -10.753 5.699 19.646 1.00 97.44 265 LEU A CA 1
ATOM 1906 C C . LEU A 1 265 ? -10.385 7.189 19.639 1.00 97.44 265 LEU A C 1
ATOM 1908 O O . LEU A 1 265 ? -10.810 7.937 20.516 1.00 97.44 265 LEU A O 1
ATOM 1912 N N . ALA A 1 266 ? -9.601 7.612 18.650 1.00 97.69 266 ALA A N 1
ATOM 1913 C CA . ALA A 1 266 ? -9.231 9.004 18.420 1.00 97.69 266 ALA A CA 1
ATOM 1914 C C . ALA A 1 266 ? -8.974 9.243 16.933 1.00 97.69 266 ALA A C 1
ATOM 1916 O O . ALA A 1 266 ? -8.534 8.335 16.229 1.00 97.69 266 ALA A O 1
ATOM 1917 N N . THR A 1 267 ? -9.182 10.477 16.488 1.00 97.19 267 THR A N 1
ATOM 1918 C CA . THR A 1 267 ? -8.796 10.955 15.157 1.00 97.19 267 THR A CA 1
ATOM 1919 C C . THR A 1 267 ? -7.891 12.172 15.287 1.00 97.19 267 THR A C 1
ATOM 1921 O O . THR A 1 267 ? -7.995 12.935 16.248 1.00 97.19 267 THR A O 1
ATOM 1924 N N . GLY A 1 268 ? -7.023 12.371 14.308 1.00 94.06 268 GLY A N 1
ATOM 1925 C CA . GLY A 1 268 ? -6.140 13.520 14.197 1.00 94.06 268 GLY A CA 1
ATOM 1926 C C . GLY A 1 268 ? -5.941 13.896 12.737 1.00 94.06 268 GLY A C 1
ATOM 1927 O O . GLY A 1 268 ? -6.217 13.113 11.831 1.00 94.06 268 GLY A O 1
ATOM 1928 N N . THR A 1 269 ? -5.453 15.108 12.517 1.00 90.25 269 THR A N 1
ATOM 1929 C CA . THR A 1 269 ? -5.042 15.586 11.197 1.00 90.25 269 THR A CA 1
ATOM 1930 C C . THR A 1 269 ? -3.533 15.739 11.223 1.00 90.25 269 THR A C 1
ATOM 1932 O O . THR A 1 269 ? -2.997 16.309 12.178 1.00 90.25 269 THR A O 1
ATOM 1935 N N . ALA A 1 270 ? -2.852 15.233 10.197 1.00 86.25 270 ALA A N 1
ATOM 1936 C CA . ALA A 1 270 ? -1.420 15.444 10.083 1.00 86.25 270 ALA A CA 1
ATOM 1937 C C . ALA A 1 270 ? -1.133 16.928 9.840 1.00 86.25 270 ALA A C 1
ATOM 1939 O O . ALA A 1 270 ? -1.809 17.590 9.051 1.00 86.25 270 ALA A O 1
ATOM 1940 N N . LEU A 1 271 ? -0.128 17.462 10.526 1.00 79.31 271 LEU A N 1
ATOM 1941 C CA . LEU A 1 271 ? 0.282 18.850 10.351 1.00 79.31 271 LEU A CA 1
ATOM 1942 C C . LEU A 1 271 ? 1.502 18.935 9.428 1.00 79.31 271 LEU A C 1
ATOM 1944 O O . LEU A 1 271 ? 2.564 18.412 9.751 1.00 79.31 271 LEU A O 1
ATOM 1948 N N . GLY A 1 272 ? 1.364 19.691 8.334 1.00 65.81 272 GLY A N 1
ATOM 1949 C CA . GLY A 1 272 ? 2.488 20.238 7.572 1.00 65.81 272 GLY A CA 1
ATOM 1950 C C . GLY A 1 272 ? 3.032 19.384 6.422 1.00 65.81 272 GLY A C 1
ATOM 1951 O O . GLY A 1 272 ? 2.412 18.439 5.943 1.00 65.81 272 GLY A O 1
ATOM 1952 N N . VAL A 1 273 ? 4.208 19.802 5.950 1.00 69.38 273 VAL A N 1
ATOM 1953 C CA . VAL A 1 273 ? 5.067 19.063 5.014 1.00 69.38 273 VAL A CA 1
ATOM 1954 C C . VAL A 1 273 ? 5.873 18.017 5.781 1.00 69.38 273 VAL A C 1
ATOM 1956 O O . VAL A 1 273 ? 6.163 18.224 6.957 1.00 69.38 273 VAL A O 1
ATOM 1959 N N . ALA A 1 274 ? 6.218 16.908 5.119 1.00 70.81 274 ALA A N 1
ATOM 1960 C CA . ALA A 1 274 ? 6.925 15.777 5.722 1.00 70.81 274 ALA A CA 1
ATOM 1961 C C . ALA A 1 274 ? 8.096 16.213 6.641 1.00 70.81 274 ALA A C 1
ATOM 1963 O O . ALA A 1 274 ? 8.864 17.101 6.252 1.00 70.81 274 ALA A O 1
ATOM 1964 N N . PRO A 1 275 ? 8.264 15.597 7.831 1.00 79.25 275 PRO A N 1
ATOM 1965 C CA . PRO A 1 275 ? 7.541 14.426 8.348 1.00 79.25 275 PRO A CA 1
ATOM 1966 C C . PRO A 1 275 ? 6.088 14.732 8.749 1.00 79.25 275 PRO A C 1
ATOM 1968 O O . PRO A 1 275 ? 5.809 15.721 9.426 1.00 79.25 275 PRO A O 1
ATOM 1971 N N . GLN A 1 276 ? 5.154 13.868 8.341 1.00 90.62 276 GLN A N 1
ATOM 1972 C CA . GLN A 1 276 ? 3.734 14.038 8.654 1.00 90.62 276 GLN A CA 1
ATOM 1973 C C . GLN A 1 276 ? 3.442 13.446 10.033 1.00 90.62 276 GLN A C 1
ATOM 1975 O O . GLN A 1 276 ? 3.422 12.228 10.222 1.00 90.62 276 GLN A O 1
ATOM 1980 N N . THR A 1 277 ? 3.249 14.332 11.009 1.00 94.50 277 THR A N 1
ATOM 1981 C CA . THR A 1 277 ? 3.021 13.977 12.415 1.00 94.50 277 THR A CA 1
ATOM 1982 C C . THR A 1 277 ? 1.572 14.227 12.810 1.00 94.50 277 THR A C 1
ATOM 1984 O O . THR A 1 277 ? 0.977 15.236 12.423 1.00 94.50 277 THR A O 1
ATOM 1987 N N . SER A 1 278 ? 1.017 13.309 13.600 1.00 95.69 278 SER A N 1
ATOM 1988 C CA . SER A 1 278 ? -0.358 13.359 14.091 1.00 95.69 278 SER A CA 1
ATOM 1989 C C . SER A 1 278 ? -0.379 13.123 15.596 1.00 95.69 278 SER A C 1
ATOM 1991 O O . SER A 1 278 ? 0.078 12.089 16.086 1.00 95.69 278 SER A O 1
ATOM 1993 N N . GLN A 1 279 ? -0.943 14.072 16.341 1.00 96.62 279 GLN A N 1
ATOM 1994 C CA . GLN A 1 279 ? -1.175 13.918 17.774 1.00 96.62 279 GLN A CA 1
ATOM 1995 C C . GLN A 1 279 ? -2.576 13.345 18.007 1.00 96.62 279 GLN A C 1
ATOM 1997 O O . GLN A 1 279 ? -3.567 13.898 17.532 1.00 96.62 279 GLN A O 1
ATOM 2002 N N . LEU A 1 280 ? -2.657 12.247 18.754 1.00 97.75 280 LEU A N 1
ATOM 2003 C CA . LEU A 1 280 ? -3.896 11.538 19.063 1.00 97.75 280 LEU A CA 1
ATOM 2004 C C . LEU A 1 280 ? -4.096 11.512 20.579 1.00 97.75 280 LEU A C 1
ATOM 2006 O O . LEU A 1 280 ? -3.160 11.245 21.335 1.00 97.75 280 LEU A O 1
ATOM 2010 N N . ALA A 1 281 ? -5.319 11.783 21.032 1.00 97.94 281 ALA A N 1
ATOM 2011 C CA . ALA A 1 281 ? -5.674 11.724 22.444 1.00 97.94 281 ALA A CA 1
ATOM 2012 C C . ALA A 1 281 ? -7.067 11.123 22.640 1.00 97.94 281 ALA A C 1
ATOM 2014 O O . ALA A 1 281 ? -7.987 11.427 21.883 1.00 97.94 281 ALA A O 1
ATOM 2015 N N . ALA A 1 282 ? -7.224 10.295 23.673 1.00 98.25 282 ALA A N 1
ATOM 2016 C CA . ALA A 1 282 ? -8.482 9.631 23.993 1.00 98.25 282 ALA A CA 1
ATOM 2017 C C . ALA A 1 282 ? -8.692 9.489 25.502 1.00 98.25 282 ALA A C 1
ATOM 2019 O O . ALA A 1 282 ? -7.755 9.237 26.262 1.00 98.25 282 ALA A O 1
ATOM 2020 N N . THR A 1 283 ? -9.952 9.594 25.925 1.00 98.19 283 THR A N 1
ATOM 2021 C CA . THR A 1 283 ? -10.378 9.137 27.255 1.00 98.19 283 THR A CA 1
ATOM 2022 C C . THR A 1 283 ? -10.837 7.692 27.139 1.00 98.19 283 THR A C 1
ATOM 2024 O O . THR A 1 283 ? -11.600 7.367 26.234 1.00 98.19 283 THR A O 1
ATOM 2027 N N . LEU A 1 284 ? -10.364 6.843 28.043 1.00 98.38 284 LEU A N 1
ATOM 2028 C CA . LEU A 1 284 ? -10.560 5.400 28.007 1.00 98.38 284 LEU A CA 1
ATOM 2029 C C . LEU A 1 284 ? -11.421 4.928 29.177 1.00 98.38 284 LEU A C 1
ATOM 2031 O O . LEU A 1 284 ? -11.261 5.412 30.302 1.00 98.38 284 LEU A O 1
ATOM 2035 N N . ASP A 1 285 ? -12.262 3.929 28.931 1.00 98.19 285 ASP A N 1
ATOM 2036 C CA . ASP A 1 285 ? -12.853 3.101 29.984 1.00 98.19 285 ASP A CA 1
ATOM 2037 C C . ASP A 1 285 ? -11.939 1.923 30.386 1.00 98.19 285 ASP A C 1
ATOM 2039 O O . ASP A 1 285 ? -10.873 1.697 29.809 1.00 98.19 285 ASP A O 1
ATOM 2043 N N . ALA A 1 286 ? -12.355 1.146 31.389 1.00 97.75 286 ALA A N 1
ATOM 2044 C CA . ALA A 1 286 ? -11.579 0.018 31.903 1.00 97.75 286 ALA A CA 1
ATOM 2045 C C . ALA A 1 286 ? -11.283 -1.075 30.856 1.00 97.75 286 ALA A C 1
ATOM 2047 O O . ALA A 1 286 ? -10.207 -1.674 30.897 1.00 97.75 286 ALA A O 1
ATOM 2048 N N . ALA A 1 287 ? -12.205 -1.342 29.926 1.00 96.94 287 ALA A N 1
ATOM 2049 C CA . ALA A 1 287 ? -12.015 -2.358 28.893 1.00 96.94 287 ALA A CA 1
ATOM 2050 C C . ALA A 1 287 ? -11.025 -1.870 27.825 1.00 96.94 287 ALA A C 1
ATOM 2052 O O . ALA A 1 287 ? -10.123 -2.605 27.421 1.00 96.94 287 ALA A O 1
ATOM 2053 N N . GLN A 1 288 ? -11.140 -0.604 27.427 1.00 98.06 288 GLN A N 1
ATOM 2054 C CA . GLN A 1 288 ? -10.227 0.040 26.488 1.00 98.06 288 GLN A CA 1
ATOM 2055 C C . GLN A 1 288 ? -8.809 0.157 27.065 1.00 98.06 288 GLN A C 1
ATOM 2057 O O . GLN A 1 288 ? -7.844 -0.116 26.357 1.00 98.06 288 GLN A O 1
ATOM 2062 N N . ILE A 1 289 ? -8.664 0.483 28.358 1.00 98.56 289 ILE A N 1
ATOM 2063 C CA . ILE A 1 289 ? -7.360 0.495 29.050 1.00 98.56 289 ILE A CA 1
ATOM 2064 C C . ILE A 1 289 ? -6.680 -0.870 28.944 1.00 98.56 289 ILE A C 1
ATOM 2066 O O . ILE A 1 289 ? -5.493 -0.924 28.629 1.00 98.56 289 ILE A O 1
ATOM 2070 N N . ALA A 1 290 ? -7.417 -1.961 29.173 1.00 97.56 290 ALA A N 1
ATOM 2071 C CA . ALA A 1 290 ? -6.859 -3.307 29.092 1.00 97.56 290 ALA A CA 1
ATOM 2072 C C . ALA A 1 290 ? -6.346 -3.635 27.676 1.00 97.56 290 ALA A C 1
ATOM 2074 O O . ALA A 1 290 ? -5.262 -4.199 27.539 1.00 97.56 290 ALA A O 1
ATOM 2075 N N . LEU A 1 291 ? -7.074 -3.238 26.624 1.00 97.69 291 LEU A N 1
ATOM 2076 C CA . LEU A 1 291 ? -6.633 -3.412 25.232 1.00 97.69 291 LEU A CA 1
ATOM 2077 C C . LEU A 1 291 ? -5.398 -2.563 24.902 1.00 97.69 291 LEU A C 1
ATOM 2079 O O . LEU A 1 291 ? -4.446 -3.072 24.317 1.00 97.69 291 LEU A O 1
ATOM 2083 N N . ILE A 1 292 ? -5.366 -1.297 25.332 1.00 98.19 292 ILE A N 1
ATOM 2084 C CA . ILE A 1 292 ? -4.194 -0.430 25.144 1.00 98.19 292 ILE A CA 1
ATOM 2085 C C . ILE A 1 292 ? -2.968 -1.003 25.860 1.00 98.19 292 ILE A C 1
ATOM 2087 O O . ILE A 1 292 ? -1.886 -1.048 25.283 1.00 98.19 292 ILE A O 1
ATOM 2091 N N . GLN A 1 293 ? -3.124 -1.482 27.096 1.00 98.00 293 GLN A N 1
ATOM 2092 C CA . GLN A 1 293 ? -2.032 -2.105 27.845 1.00 98.00 293 GLN A CA 1
ATOM 2093 C C . GLN A 1 293 ? -1.502 -3.369 27.157 1.00 98.00 293 GLN A C 1
ATOM 2095 O O . GLN A 1 293 ? -0.290 -3.568 27.144 1.00 98.00 293 GLN A O 1
ATOM 2100 N N . ARG A 1 294 ? -2.374 -4.183 26.548 1.00 97.88 294 ARG A N 1
ATOM 2101 C CA . ARG A 1 294 ? -1.978 -5.338 25.723 1.00 97.88 294 ARG A CA 1
ATOM 2102 C C . ARG A 1 294 ? -1.184 -4.912 24.486 1.00 97.88 294 ARG A C 1
ATOM 2104 O O . ARG A 1 294 ? -0.108 -5.453 24.252 1.00 97.88 294 ARG A O 1
ATOM 2111 N N . GLY A 1 295 ? -1.652 -3.896 23.758 1.00 97.12 295 GLY A N 1
ATOM 2112 C CA . GLY A 1 295 ? -0.934 -3.349 22.601 1.00 97.12 295 GLY A CA 1
ATOM 2113 C C . GLY A 1 295 ? 0.444 -2.786 22.968 1.00 97.12 295 GLY A C 1
ATOM 2114 O O . GLY A 1 295 ? 1.432 -3.087 22.307 1.00 97.12 295 GLY A O 1
ATOM 2115 N N . ILE A 1 296 ? 0.541 -2.047 24.081 1.00 97.19 296 ILE A N 1
ATOM 2116 C CA . ILE A 1 296 ? 1.822 -1.552 24.621 1.00 97.19 296 ILE A CA 1
ATOM 2117 C C . ILE A 1 296 ? 2.739 -2.710 25.040 1.00 97.19 296 ILE A C 1
ATOM 2119 O O . ILE A 1 296 ? 3.954 -2.616 24.896 1.00 97.19 296 ILE A O 1
ATOM 2123 N N . ALA A 1 297 ? 2.173 -3.804 25.553 1.00 96.81 297 ALA A N 1
ATOM 2124 C CA . ALA A 1 297 ? 2.918 -5.008 25.909 1.00 96.81 297 ALA A CA 1
ATOM 2125 C C . ALA A 1 297 ? 3.362 -5.845 24.691 1.00 96.81 297 ALA A C 1
ATOM 2127 O O . ALA A 1 297 ? 3.995 -6.884 24.879 1.00 96.81 297 ALA A O 1
ATOM 2128 N N . GLY A 1 298 ? 3.062 -5.400 23.465 1.00 95.88 298 GLY A N 1
ATOM 2129 C CA . GLY A 1 298 ? 3.501 -6.036 22.224 1.00 95.88 298 GLY A CA 1
ATOM 2130 C C . GLY A 1 298 ? 2.479 -6.981 21.596 1.00 95.88 298 GLY A C 1
ATOM 2131 O O . GLY A 1 298 ? 2.808 -7.681 20.642 1.00 95.88 298 GLY A O 1
ATOM 2132 N N . GLU A 1 299 ? 1.247 -7.037 22.105 1.00 96.81 299 GLU A N 1
ATOM 2133 C CA . GLU A 1 299 ? 0.210 -7.833 21.458 1.00 96.81 299 GLU A CA 1
ATOM 2134 C C . GLU A 1 299 ? -0.243 -7.170 20.151 1.00 96.81 299 GLU A C 1
ATOM 2136 O O . GLU A 1 299 ? -0.653 -6.007 20.137 1.00 96.81 299 GLU A O 1
ATOM 2141 N N . ARG A 1 300 ? -0.166 -7.918 19.047 1.00 95.50 300 ARG A N 1
ATOM 2142 C CA . ARG A 1 300 ? -0.608 -7.465 17.723 1.00 95.50 300 ARG A CA 1
ATOM 2143 C C . ARG A 1 300 ? -2.110 -7.628 17.544 1.00 95.50 300 ARG A C 1
ATOM 2145 O O . ARG A 1 300 ? -2.749 -8.456 18.190 1.00 95.50 300 ARG A O 1
ATOM 2152 N N . GLY A 1 301 ? -2.672 -6.846 16.635 1.00 94.38 301 GLY A N 1
ATOM 2153 C CA . GLY A 1 301 ? -4.060 -6.932 16.218 1.00 94.38 301 GLY A CA 1
ATOM 2154 C C . GLY A 1 301 ? -5.064 -6.391 17.226 1.00 94.38 301 GLY A C 1
ATOM 2155 O O . GLY A 1 301 ? -6.250 -6.543 16.971 1.00 94.38 301 GLY A O 1
ATOM 2156 N N . VAL A 1 302 ? -4.635 -5.780 18.341 1.00 97.19 302 VAL A N 1
ATOM 2157 C CA . VAL A 1 302 ? -5.530 -5.231 19.386 1.00 97.19 302 VAL A CA 1
ATOM 2158 C C . VAL A 1 302 ? -5.636 -3.705 19.361 1.00 97.19 302 VAL A C 1
ATOM 2160 O O . VAL A 1 302 ? -6.668 -3.150 19.748 1.00 97.19 302 VAL A O 1
ATOM 2163 N N . VAL A 1 303 ? -4.592 -3.016 18.891 1.00 97.69 303 VAL A N 1
ATOM 2164 C CA . VAL A 1 303 ? -4.542 -1.554 18.761 1.00 97.69 303 VAL A CA 1
ATOM 2165 C C . VAL A 1 303 ? -3.794 -1.208 17.484 1.00 97.69 303 VAL A C 1
ATOM 2167 O O . VAL A 1 303 ? -2.676 -1.680 17.299 1.00 97.69 303 VAL A O 1
ATOM 2170 N N . LYS A 1 304 ? -4.378 -0.361 16.636 1.00 97.81 304 LYS A N 1
ATOM 2171 C CA . LYS A 1 304 ? -3.792 0.023 15.346 1.00 97.81 304 LYS A CA 1
ATOM 2172 C C . LYS A 1 304 ? -3.766 1.532 15.155 1.00 97.81 304 LYS A C 1
ATOM 2174 O O . LYS A 1 304 ? -4.632 2.244 15.661 1.00 97.81 304 LYS A O 1
ATOM 2179 N N . ILE A 1 305 ? -2.806 2.008 14.375 1.00 97.62 305 ILE A N 1
ATOM 2180 C CA . ILE A 1 305 ? -2.714 3.386 13.895 1.00 97.62 305 ILE A CA 1
ATOM 2181 C C . ILE A 1 305 ? -2.934 3.348 12.390 1.00 97.62 305 ILE A C 1
ATOM 2183 O O . ILE A 1 305 ? -2.207 2.650 11.687 1.00 97.62 305 ILE A O 1
ATOM 2187 N N . ARG A 1 306 ? -3.923 4.093 11.900 1.00 97.12 306 ARG A N 1
ATOM 2188 C CA . ARG A 1 306 ? -4.258 4.172 10.477 1.00 97.12 306 ARG A CA 1
ATOM 2189 C C . ARG A 1 306 ? -4.073 5.587 9.956 1.00 97.12 306 ARG A C 1
ATOM 2191 O O . ARG A 1 306 ? -4.525 6.532 10.592 1.00 97.12 306 ARG A O 1
ATOM 2198 N N . TYR A 1 307 ? -3.465 5.707 8.787 1.00 95.94 307 TYR A N 1
ATOM 2199 C CA . TYR A 1 307 ? -3.349 6.926 7.998 1.00 95.94 307 TYR A CA 1
ATOM 2200 C C . TYR A 1 307 ? -4.139 6.766 6.699 1.00 95.94 307 TYR A C 1
ATOM 2202 O O . TYR A 1 307 ? -3.998 5.752 6.013 1.00 95.94 307 TYR A O 1
ATOM 2210 N N . ARG A 1 308 ? -4.941 7.774 6.348 1.00 94.69 308 ARG A N 1
ATOM 2211 C CA . ARG A 1 308 ? -5.570 7.905 5.027 1.00 94.69 308 ARG A CA 1
ATOM 2212 C C . ARG A 1 308 ? -4.806 8.953 4.234 1.00 94.69 308 ARG A C 1
ATOM 2214 O O . ARG A 1 308 ? -4.673 10.093 4.676 1.00 94.69 308 ARG A O 1
ATOM 2221 N N . ILE A 1 309 ? -4.281 8.560 3.082 1.00 93.00 309 ILE A N 1
ATOM 2222 C CA . ILE A 1 309 ? -3.319 9.348 2.310 1.00 93.00 309 ILE A CA 1
ATOM 2223 C C . ILE A 1 309 ? -3.842 9.541 0.895 1.00 93.00 309 ILE A C 1
ATOM 2225 O O . ILE A 1 309 ? -4.184 8.574 0.222 1.00 93.00 309 ILE A O 1
ATOM 2229 N N . ASP A 1 310 ? -3.849 10.782 0.425 1.00 91.00 310 ASP A N 1
ATOM 2230 C CA . ASP A 1 310 ? -3.905 11.096 -0.994 1.00 91.00 310 ASP A CA 1
ATOM 2231 C C . ASP A 1 310 ? -2.536 10.837 -1.616 1.00 91.00 310 ASP A C 1
ATOM 2233 O O . ASP A 1 310 ? -1.626 11.666 -1.532 1.00 91.00 310 ASP A O 1
ATOM 2237 N N . ALA A 1 311 ? -2.392 9.670 -2.235 1.00 89.19 311 ALA A N 1
ATOM 2238 C CA . ALA A 1 311 ? -1.177 9.285 -2.921 1.00 89.19 311 ALA A CA 1
ATOM 2239 C C . ALA A 1 311 ? -1.025 10.102 -4.209 1.00 89.19 311 ALA A C 1
ATOM 2241 O O . ALA A 1 311 ? -1.874 10.044 -5.109 1.00 89.19 311 ALA A O 1
ATOM 2242 N N . GLY A 1 312 ? 0.069 10.858 -4.295 1.00 85.94 312 GLY A N 1
ATOM 2243 C CA . GLY A 1 312 ? 0.463 11.541 -5.521 1.00 85.94 312 GLY A CA 1
ATOM 2244 C C . GLY A 1 312 ? 1.115 10.574 -6.512 1.00 85.94 312 GLY A C 1
ATOM 2245 O O . GLY A 1 312 ? 1.642 9.529 -6.122 1.00 85.94 312 GLY A O 1
ATOM 2246 N N . ASP A 1 313 ? 1.086 10.918 -7.803 1.00 81.19 313 ASP A N 1
ATOM 2247 C CA . ASP A 1 313 ? 1.816 10.172 -8.832 1.00 81.19 313 ASP A CA 1
ATOM 2248 C C . ASP A 1 313 ? 3.327 10.442 -8.681 1.00 81.19 313 ASP A C 1
ATOM 2250 O O . ASP A 1 313 ? 3.773 11.565 -8.940 1.00 81.19 313 ASP A O 1
ATOM 2254 N N . PRO A 1 314 ? 4.132 9.442 -8.280 1.00 76.25 314 PRO A N 1
ATOM 2255 C CA . PRO A 1 314 ? 5.563 9.618 -8.040 1.00 76.25 314 PRO A CA 1
ATOM 2256 C C . PRO A 1 314 ? 6.355 9.866 -9.332 1.00 76.25 314 PRO A C 1
ATOM 2258 O O . PRO A 1 314 ? 7.465 10.385 -9.276 1.00 76.25 314 PRO A O 1
ATOM 2261 N N . THR A 1 315 ? 5.808 9.509 -10.500 1.00 73.50 315 THR A N 1
ATOM 2262 C CA . THR A 1 315 ? 6.470 9.713 -11.801 1.00 73.50 315 THR A CA 1
ATOM 2263 C C . THR A 1 315 ? 6.245 11.113 -12.356 1.00 73.50 315 THR A C 1
ATOM 2265 O O . THR A 1 315 ? 6.971 11.577 -13.236 1.00 73.50 315 THR A O 1
ATOM 2268 N N . ARG A 1 316 ? 5.255 11.820 -11.810 1.00 67.56 316 ARG A N 1
ATOM 2269 C CA . ARG A 1 316 ? 4.894 13.173 -12.202 1.00 67.56 316 ARG A CA 1
ATOM 2270 C C . ARG A 1 316 ? 5.530 14.165 -11.240 1.00 67.56 316 ARG A C 1
ATOM 2272 O O . ARG A 1 316 ? 4.841 14.955 -10.603 1.00 67.56 316 ARG A O 1
ATOM 2279 N N . ALA A 1 317 ? 6.856 14.120 -11.129 1.00 54.34 317 ALA A N 1
ATOM 2280 C CA . ALA A 1 317 ? 7.586 15.176 -10.448 1.00 54.34 317 ALA A CA 1
ATOM 2281 C C . ALA A 1 317 ? 7.288 16.496 -11.177 1.00 54.34 317 ALA A C 1
ATOM 2283 O O . ALA A 1 317 ? 7.678 16.689 -12.332 1.00 54.34 317 ALA A O 1
ATOM 2284 N N . GLU A 1 318 ? 6.540 17.393 -10.532 1.00 54.00 318 GLU A N 1
ATOM 2285 C CA . GLU A 1 318 ? 6.361 18.751 -11.029 1.00 54.00 318 GLU A CA 1
ATOM 2286 C C . GLU A 1 318 ? 7.736 19.417 -11.021 1.00 54.00 318 GLU A C 1
ATOM 2288 O O . GLU A 1 318 ? 8.244 19.833 -9.981 1.00 54.00 318 GLU A O 1
ATOM 2293 N N . GLY A 1 319 ? 8.368 19.478 -12.193 1.00 42.34 319 GLY A N 1
ATOM 2294 C CA . GLY A 1 319 ? 9.600 20.218 -12.415 1.00 42.34 319 GLY A CA 1
ATOM 2295 C C . GLY A 1 319 ? 9.362 21.716 -12.244 1.00 42.34 319 GLY A C 1
ATOM 2296 O O . GLY A 1 319 ? 9.346 22.460 -13.217 1.00 42.34 319 GLY A O 1
ATOM 2297 N N . SER A 1 320 ? 9.174 22.175 -11.009 1.00 39.22 320 SER A N 1
ATOM 2298 C CA . SER A 1 320 ? 9.236 23.586 -10.644 1.00 39.22 320 SER A CA 1
ATOM 2299 C C . SER A 1 320 ? 10.695 23.952 -10.374 1.00 39.22 320 SER A C 1
ATOM 2301 O O . SER A 1 320 ? 11.091 24.235 -9.243 1.00 39.22 320 SER A O 1
ATOM 2303 N N . PHE A 1 321 ? 11.514 23.966 -11.424 1.00 37.91 321 PHE A N 1
ATOM 2304 C CA . PHE A 1 321 ? 12.786 24.676 -11.378 1.00 37.91 321 PHE A CA 1
ATOM 2305 C C . PHE A 1 321 ? 12.510 26.137 -11.718 1.00 37.91 321 PHE A C 1
ATOM 2307 O O . PHE A 1 321 ? 12.457 26.526 -12.882 1.00 37.91 321 PHE A O 1
ATOM 2314 N N . ALA A 1 322 ? 12.309 26.959 -10.689 1.00 35.75 322 ALA A N 1
ATOM 2315 C CA . ALA A 1 322 ? 12.470 28.395 -10.839 1.00 35.75 322 ALA A CA 1
ATOM 2316 C C . ALA A 1 322 ? 13.976 28.679 -10.937 1.00 35.75 322 ALA A C 1
ATOM 2318 O O . ALA A 1 322 ? 14.634 28.972 -9.940 1.00 35.75 322 ALA A O 1
ATOM 2319 N N . GLU A 1 323 ? 14.538 28.543 -12.137 1.00 35.12 323 GLU A N 1
ATOM 2320 C CA . GLU A 1 323 ? 15.825 29.151 -12.455 1.00 35.12 323 GLU A CA 1
ATOM 2321 C C . GLU A 1 323 ? 15.603 30.667 -12.478 1.00 35.12 323 GLU A C 1
ATOM 2323 O O . GLU A 1 323 ? 15.144 31.250 -13.459 1.00 35.12 323 GLU A O 1
ATOM 2328 N N . VAL A 1 324 ? 15.824 31.307 -11.328 1.00 37.03 324 VAL A N 1
ATOM 2329 C CA . VAL A 1 324 ? 15.836 32.765 -11.221 1.00 37.03 324 VAL A CA 1
ATOM 2330 C C . VAL A 1 324 ? 17.171 33.233 -11.778 1.00 37.03 324 VAL A C 1
ATOM 2332 O O . VAL A 1 324 ? 18.129 33.435 -11.031 1.00 37.03 324 VAL A O 1
ATOM 2335 N N . ASP A 1 325 ? 17.240 33.377 -13.099 1.00 43.72 325 ASP A N 1
ATOM 2336 C CA . ASP A 1 325 ? 18.350 34.085 -13.716 1.00 43.72 325 ASP A CA 1
ATOM 2337 C C . ASP A 1 325 ? 18.164 35.587 -13.459 1.00 43.72 325 ASP A C 1
ATOM 2339 O O . ASP A 1 325 ? 17.148 36.204 -13.801 1.00 43.72 325 ASP A O 1
ATOM 2343 N N . GLY A 1 326 ? 19.124 36.164 -12.742 1.00 45.09 326 GLY A N 1
ATOM 2344 C CA . GLY A 1 326 ? 19.119 37.556 -12.320 1.00 45.09 326 GLY A CA 1
ATOM 2345 C C . GLY A 1 326 ? 19.368 38.483 -13.504 1.00 45.09 326 GLY A C 1
ATOM 2346 O O . GLY A 1 326 ? 20.482 38.961 -13.691 1.00 45.09 326 GLY A O 1
ATOM 2347 N N . GLY A 1 327 ? 18.327 38.781 -14.278 1.00 38.69 327 GLY A N 1
ATOM 2348 C CA . GLY A 1 327 ? 18.382 39.720 -15.395 1.00 38.69 327 GLY A CA 1
ATOM 2349 C C . GLY A 1 327 ? 17.091 40.521 -15.510 1.00 38.69 327 GLY A C 1
ATOM 2350 O O . GLY A 1 327 ? 16.059 39.998 -15.902 1.00 38.69 327 GLY A O 1
ATOM 2351 N N . ALA A 1 328 ? 17.160 41.798 -15.134 1.00 46.53 328 ALA A N 1
ATOM 2352 C CA . ALA A 1 328 ? 16.090 42.794 -15.152 1.00 46.53 328 ALA A CA 1
ATOM 2353 C C . ALA A 1 328 ? 15.046 42.642 -16.285 1.00 46.53 328 ALA A C 1
ATOM 2355 O O . ALA A 1 328 ? 15.374 42.778 -17.462 1.00 46.53 328 ALA A O 1
ATOM 2356 N N . GLY A 1 329 ? 13.772 42.480 -15.910 1.00 37.31 329 GLY A N 1
ATOM 2357 C CA . GLY A 1 329 ? 12.646 42.545 -16.845 1.00 37.31 329 GLY A CA 1
ATOM 2358 C C . GLY A 1 329 ? 11.347 41.980 -16.277 1.00 37.31 329 GLY A C 1
ATOM 2359 O O . GLY A 1 329 ? 10.896 40.921 -16.695 1.00 37.31 329 GLY A O 1
ATOM 2360 N N . VAL A 1 330 ? 10.746 42.671 -15.305 1.00 48.25 330 VAL A N 1
ATOM 2361 C CA . VAL A 1 330 ? 9.395 42.361 -14.811 1.00 48.25 330 VAL A CA 1
ATOM 2362 C C . VAL A 1 330 ? 8.391 42.767 -15.883 1.00 48.25 330 VAL A C 1
ATOM 2364 O O . VAL A 1 330 ? 8.072 43.942 -15.983 1.00 48.25 330 VAL A O 1
ATOM 2367 N N . GLU A 1 331 ? 7.924 41.809 -16.677 1.00 41.75 331 GLU A N 1
ATOM 2368 C CA . GLU A 1 331 ? 6.626 41.820 -17.364 1.00 41.75 331 GLU A CA 1
ATOM 2369 C C . GLU A 1 331 ? 6.493 40.494 -18.120 1.00 41.75 331 GLU A C 1
ATOM 2371 O O . GLU A 1 331 ? 7.103 40.326 -19.168 1.00 41.75 331 GLU A O 1
ATOM 2376 N N . THR A 1 332 ? 5.764 39.532 -17.536 1.00 40.12 332 THR A N 1
ATOM 2377 C CA . THR A 1 332 ? 4.986 38.424 -18.150 1.00 40.12 332 THR A CA 1
ATOM 2378 C C . THR A 1 332 ? 4.956 37.242 -17.167 1.00 40.12 332 THR A C 1
ATOM 2380 O O . THR A 1 332 ? 5.718 36.293 -17.293 1.00 40.12 332 THR A O 1
ATOM 2383 N N . MET A 1 333 ? 4.081 37.287 -16.153 1.00 34.25 333 MET A N 1
ATOM 2384 C CA . MET A 1 333 ? 3.878 36.153 -15.228 1.00 34.25 333 MET A CA 1
ATOM 2385 C C . MET A 1 333 ? 2.395 35.894 -14.908 1.00 34.25 333 MET A C 1
ATOM 2387 O O . MET A 1 333 ? 2.056 35.415 -13.830 1.00 34.25 333 MET A O 1
ATOM 2391 N N . THR A 1 334 ? 1.497 36.208 -15.851 1.00 36.56 334 THR A N 1
ATOM 2392 C CA . THR A 1 334 ? 0.036 36.135 -15.625 1.00 36.56 334 THR A CA 1
ATOM 2393 C C . THR A 1 334 ? -0.692 35.112 -16.512 1.00 36.56 334 THR A C 1
ATOM 2395 O O . THR A 1 334 ? -1.876 34.890 -16.309 1.00 36.56 334 THR A O 1
ATOM 2398 N N . ALA A 1 335 ? -0.034 34.423 -17.454 1.00 34.66 335 ALA A N 1
ATOM 2399 C CA . ALA A 1 335 ? -0.739 33.597 -18.454 1.00 34.66 335 ALA A CA 1
ATOM 2400 C C . ALA A 1 335 ? -0.481 32.074 -18.398 1.00 34.66 335 ALA A C 1
ATOM 2402 O O . ALA A 1 335 ? -0.820 31.372 -19.343 1.00 34.66 335 ALA A O 1
ATOM 2403 N N . MET A 1 336 ? 0.092 31.532 -17.316 1.00 34.53 336 MET A N 1
ATOM 2404 C CA . MET A 1 336 ? 0.463 30.106 -17.241 1.00 34.53 336 MET A CA 1
ATOM 2405 C C . MET A 1 336 ? -0.074 29.429 -15.971 1.00 34.53 336 MET A C 1
ATOM 2407 O O . MET A 1 336 ? 0.675 28.824 -15.213 1.00 34.53 336 MET A O 1
ATOM 2411 N N . ARG A 1 337 ? -1.380 29.580 -15.697 1.00 40.34 337 ARG A N 1
ATOM 2412 C CA . ARG A 1 337 ? -2.026 28.969 -14.517 1.00 40.34 337 ARG A CA 1
ATOM 2413 C C . ARG A 1 337 ? -3.351 28.238 -14.771 1.00 40.34 337 ARG A C 1
ATOM 2415 O O . ARG A 1 337 ? -3.908 27.700 -13.827 1.00 40.34 337 ARG A O 1
ATOM 2422 N N . GLU A 1 338 ? -3.836 28.154 -16.011 1.00 35.53 338 GLU A N 1
ATOM 2423 C CA . GLU A 1 338 ? -5.183 27.612 -16.307 1.00 35.53 338 GLU A CA 1
ATOM 2424 C C . GLU A 1 338 ? -5.209 26.290 -17.095 1.00 35.53 338 GLU A C 1
ATOM 2426 O O . GLU A 1 338 ? -6.217 25.939 -17.695 1.00 35.53 338 GLU A O 1
ATOM 2431 N N . SER A 1 339 ? -4.136 25.497 -17.059 1.00 36.19 339 SER A N 1
ATOM 2432 C CA . SER A 1 339 ? -4.176 24.118 -17.575 1.00 36.19 339 SER A CA 1
ATOM 2433 C C . SER A 1 339 ? -3.519 23.132 -16.609 1.00 36.19 339 SER A C 1
ATOM 2435 O O . SER A 1 339 ? -2.665 22.334 -16.997 1.00 36.19 339 SER A O 1
ATOM 2437 N N . VAL A 1 340 ? -3.913 23.179 -15.335 1.00 48.28 340 VAL A N 1
ATOM 2438 C CA . VAL A 1 340 ? -3.661 22.068 -14.411 1.00 48.28 340 VAL A CA 1
ATOM 2439 C C . VAL A 1 340 ? -4.743 21.031 -14.689 1.00 48.28 340 VAL A C 1
ATOM 2441 O O . VAL A 1 340 ? -5.883 21.184 -14.260 1.00 48.28 340 VAL A O 1
ATOM 2444 N N . GLY A 1 341 ? -4.409 20.023 -15.496 1.00 49.00 341 GLY A N 1
ATOM 2445 C CA . GLY A 1 341 ? -5.276 18.861 -15.670 1.00 49.00 341 GLY A CA 1
ATOM 2446 C C . GLY A 1 341 ? -5.577 18.247 -14.304 1.00 49.00 341 GLY A C 1
ATOM 2447 O O . GLY A 1 341 ? -4.681 18.164 -13.468 1.00 49.00 341 GLY A O 1
ATOM 2448 N N . GLU A 1 342 ? -6.832 17.864 -14.085 1.00 53.34 342 GLU A N 1
ATOM 2449 C CA . GLU A 1 342 ? -7.329 17.267 -12.846 1.00 53.34 342 GLU A CA 1
ATOM 2450 C C . GLU A 1 342 ? -6.386 16.145 -12.380 1.00 53.34 342 GLU A C 1
ATOM 2452 O O . GLU A 1 342 ? -6.264 15.092 -13.018 1.00 53.34 342 GLU A O 1
ATOM 2457 N N . ILE A 1 343 ? -5.631 16.413 -11.310 1.00 58.75 343 ILE A N 1
ATOM 2458 C CA . ILE A 1 343 ? -4.687 15.451 -10.746 1.00 58.75 343 ILE A CA 1
ATOM 2459 C C . ILE A 1 343 ? -5.534 14.392 -10.050 1.00 58.75 343 ILE A C 1
ATOM 2461 O O . ILE A 1 343 ? -6.090 14.634 -8.980 1.00 58.75 343 ILE A O 1
ATOM 2465 N N . HIS A 1 344 ? -5.655 13.228 -10.681 1.00 60.81 344 HIS A N 1
ATOM 2466 C CA . HIS A 1 344 ? -6.319 12.076 -10.092 1.00 60.81 344 HIS A CA 1
ATOM 2467 C C . HIS A 1 344 ? -5.443 11.579 -8.940 1.00 60.81 344 HIS A C 1
ATOM 2469 O O . HIS A 1 344 ? -4.404 10.962 -9.169 1.00 60.81 344 HIS A O 1
ATOM 2475 N N . ARG A 1 345 ? -5.823 11.910 -7.705 1.00 77.19 345 ARG A N 1
ATOM 2476 C CA . ARG A 1 345 ? -5.179 11.382 -6.500 1.00 77.19 345 ARG A CA 1
ATOM 2477 C C . ARG A 1 345 ? -5.933 10.144 -6.038 1.00 77.19 345 ARG A C 1
ATOM 2479 O O . ARG A 1 345 ? -7.163 10.154 -5.970 1.00 77.19 345 ARG A O 1
ATOM 2486 N N . HIS A 1 346 ? -5.195 9.084 -5.736 1.00 80.06 346 HIS A N 1
ATOM 2487 C CA . HIS A 1 346 ? -5.760 7.859 -5.183 1.00 80.06 346 HIS A CA 1
ATOM 2488 C C . HIS A 1 346 ? -5.675 7.914 -3.663 1.00 80.06 346 HIS A C 1
ATOM 2490 O O . HIS A 1 346 ? -4.613 8.202 -3.120 1.00 80.06 346 HIS A O 1
ATOM 2496 N N . VAL A 1 347 ? -6.778 7.619 -2.975 1.00 85.75 347 VAL A N 1
ATOM 2497 C CA . VAL A 1 347 ? -6.750 7.480 -1.517 1.00 85.75 347 VAL A CA 1
ATOM 2498 C C . VAL A 1 347 ? -6.247 6.081 -1.180 1.00 85.75 347 VAL A C 1
ATOM 2500 O O . VAL A 1 347 ? -6.857 5.097 -1.597 1.00 85.75 347 VAL A O 1
ATOM 2503 N N . ILE A 1 348 ? -5.154 5.995 -0.428 1.00 87.56 348 ILE A N 1
ATOM 2504 C CA . ILE A 1 348 ? -4.628 4.748 0.133 1.00 87.56 348 ILE A CA 1
ATOM 2505 C C . ILE A 1 348 ? -4.762 4.766 1.657 1.00 87.56 348 ILE A C 1
ATOM 2507 O O . ILE A 1 348 ? -4.702 5.825 2.285 1.00 87.56 348 ILE A O 1
ATOM 2511 N N . GLU A 1 349 ? -4.938 3.589 2.253 1.00 92.12 349 GLU A N 1
ATOM 2512 C CA . GLU A 1 349 ? -4.913 3.415 3.705 1.00 92.12 349 GLU A CA 1
ATOM 2513 C C . GLU A 1 349 ? -3.646 2.668 4.107 1.00 92.12 349 GLU A C 1
ATOM 2515 O O . GLU A 1 349 ? -3.352 1.598 3.575 1.00 92.12 349 GLU A O 1
ATOM 2520 N N . ILE A 1 350 ? -2.909 3.226 5.063 1.00 91.44 350 ILE A N 1
ATOM 2521 C CA . ILE A 1 350 ? -1.737 2.587 5.655 1.00 91.44 350 ILE A CA 1
ATOM 2522 C C . ILE A 1 350 ? -2.017 2.373 7.132 1.00 91.44 350 ILE A C 1
ATOM 2524 O O . ILE A 1 350 ? -2.403 3.304 7.836 1.00 91.44 350 ILE A O 1
ATOM 2528 N N . THR A 1 351 ? -1.826 1.145 7.604 1.00 93.75 351 THR A N 1
ATOM 2529 C CA . THR A 1 351 ? -2.122 0.765 8.985 1.00 93.75 351 THR A CA 1
ATOM 2530 C C . THR A 1 351 ? -0.937 0.031 9.594 1.00 93.75 351 THR A C 1
ATOM 2532 O O . THR A 1 351 ? -0.353 -0.821 8.935 1.00 93.75 351 THR A O 1
ATOM 2535 N N . ALA A 1 352 ? -0.610 0.335 10.849 1.00 94.44 352 ALA A N 1
ATOM 2536 C CA . ALA A 1 352 ? 0.335 -0.442 11.648 1.00 94.44 352 ALA A CA 1
ATOM 2537 C C . ALA A 1 352 ? -0.269 -0.806 13.001 1.00 94.44 352 ALA A C 1
ATOM 2539 O O . ALA A 1 352 ? -1.029 -0.026 13.586 1.00 94.44 352 ALA A O 1
ATOM 2540 N N . ASP A 1 353 ? 0.097 -1.972 13.520 1.00 96.75 353 ASP A N 1
ATOM 2541 C CA . ASP A 1 353 ? -0.169 -2.329 14.906 1.00 96.75 353 ASP A CA 1
ATOM 2542 C C . ASP A 1 353 ? 0.650 -1.444 15.854 1.00 96.75 353 ASP A C 1
ATOM 2544 O O . ASP A 1 353 ? 1.802 -1.105 15.586 1.00 96.75 353 ASP A O 1
ATOM 2548 N N . LEU A 1 354 ? 0.068 -1.074 16.999 1.00 96.31 354 LEU A N 1
ATOM 2549 C CA . LEU A 1 354 ? 0.755 -0.257 18.003 1.00 96.31 354 LEU A CA 1
ATOM 2550 C C . LEU A 1 354 ? 2.036 -0.942 18.502 1.00 96.31 354 LEU A C 1
ATOM 2552 O O . LEU A 1 354 ? 3.025 -0.264 18.765 1.00 96.31 354 LEU A O 1
ATOM 2556 N N . ALA A 1 355 ? 2.015 -2.272 18.614 1.00 95.81 355 ALA A N 1
ATOM 2557 C CA . ALA A 1 355 ? 3.174 -3.074 18.990 1.00 95.81 355 ALA A CA 1
ATOM 2558 C C . ALA A 1 355 ? 4.353 -2.861 18.023 1.00 95.81 355 ALA A C 1
ATOM 2560 O O . ALA A 1 355 ? 5.474 -2.592 18.455 1.00 95.81 355 ALA A O 1
ATOM 2561 N N . ASP A 1 356 ? 4.085 -2.910 16.722 1.00 93.12 356 ASP A N 1
ATOM 2562 C CA . ASP A 1 356 ? 5.090 -2.760 15.668 1.00 93.12 356 ASP A CA 1
ATOM 2563 C C . ASP A 1 356 ? 5.555 -1.294 15.568 1.00 93.12 356 ASP A C 1
ATOM 2565 O O . ASP A 1 356 ? 6.755 -1.001 15.536 1.00 93.12 356 ASP A O 1
ATOM 2569 N N . ALA A 1 357 ? 4.615 -0.347 15.682 1.00 92.25 357 ALA A N 1
ATOM 2570 C CA . ALA A 1 357 ? 4.892 1.089 15.708 1.00 92.25 357 ALA A CA 1
ATOM 2571 C C . ALA A 1 357 ? 5.751 1.534 16.910 1.00 92.25 357 ALA A C 1
ATOM 2573 O O . ALA A 1 357 ? 6.459 2.538 16.808 1.00 92.25 357 ALA A O 1
ATOM 2574 N N . LEU A 1 358 ? 5.691 0.816 18.041 1.00 93.06 358 LEU A N 1
ATOM 2575 C CA . LEU A 1 358 ? 6.519 1.062 19.229 1.00 93.06 358 LEU A CA 1
ATOM 2576 C C . LEU A 1 358 ? 7.934 0.493 19.098 1.00 93.06 358 LEU A C 1
ATOM 2578 O O . LEU A 1 358 ? 8.879 1.103 19.596 1.00 93.06 358 LEU A O 1
ATOM 2582 N N . ASN A 1 359 ? 8.079 -0.664 18.452 1.00 87.62 359 ASN A N 1
ATOM 2583 C CA . ASN A 1 359 ? 9.372 -1.328 18.286 1.00 87.62 359 ASN A CA 1
ATOM 2584 C C . ASN A 1 359 ? 10.166 -0.791 17.088 1.00 87.62 359 ASN A C 1
ATOM 2586 O O . ASN A 1 359 ? 11.362 -1.053 16.979 1.00 87.62 359 ASN A O 1
ATOM 2590 N N . GLY A 1 360 ? 9.515 -0.030 16.202 1.00 77.62 360 GLY A N 1
ATOM 2591 C CA . GLY A 1 360 ? 10.131 0.466 14.974 1.00 77.62 360 GLY A CA 1
ATOM 2592 C C . GLY A 1 360 ? 10.410 -0.641 13.955 1.00 77.62 360 GLY A C 1
ATOM 2593 O O . GLY A 1 360 ? 11.226 -0.428 13.057 1.00 77.62 360 GLY A O 1
ATOM 2594 N N . ASP A 1 361 ? 9.746 -1.789 14.100 1.00 69.44 361 ASP A N 1
ATOM 2595 C CA . ASP A 1 361 ? 9.829 -2.937 13.202 1.00 69.44 361 ASP A CA 1
ATOM 2596 C C . ASP A 1 361 ? 8.476 -3.113 12.497 1.00 69.44 361 ASP A C 1
ATOM 2598 O O . ASP A 1 361 ? 7.535 -3.616 13.109 1.00 69.44 361 ASP A O 1
ATOM 2602 N N . PRO A 1 362 ? 8.336 -2.658 11.241 1.00 55.47 362 PRO A N 1
ATOM 2603 C CA . PRO A 1 362 ? 7.079 -2.768 10.512 1.00 55.47 362 PRO A CA 1
ATOM 2604 C C . PRO A 1 362 ? 6.802 -4.171 9.950 1.00 55.47 362 PRO A C 1
ATOM 2606 O O . PRO A 1 362 ? 5.703 -4.382 9.447 1.00 55.47 362 PRO A O 1
ATOM 2609 N N . ASN A 1 363 ? 7.748 -5.121 10.028 1.00 45.44 363 ASN A N 1
ATOM 2610 C CA . ASN A 1 363 ? 7.636 -6.460 9.415 1.00 45.44 363 ASN A CA 1
ATOM 2611 C C . ASN A 1 363 ? 7.594 -7.598 10.424 1.00 45.44 363 ASN A C 1
ATOM 2613 O O . ASN A 1 363 ? 7.926 -8.734 10.085 1.00 45.44 363 ASN A O 1
ATOM 2617 N N . GLY A 1 364 ? 7.235 -7.258 11.656 1.00 43.81 364 GLY A N 1
ATOM 2618 C CA . GLY A 1 364 ? 7.290 -8.131 12.810 1.00 43.81 364 GLY A CA 1
ATOM 2619 C C . GLY A 1 364 ? 6.925 -9.600 12.600 1.00 43.81 364 GLY A C 1
ATOM 2620 O O . GLY A 1 364 ? 5.987 -9.914 11.838 1.00 43.81 364 GLY A O 1
#

Foldseek 3Di:
DDDDDDDDDDDDPPDPWDWDKDWDADPVRPFIFIQGTDTDDDDDDDLVSGPLADKFKEKEFEDDDPPDPWFKKWKAQQVCLVPPVRIDIDTADPVRRMDMDMDGHPDSSRSFMWMWGQDPVRDIAHIADTDDTHDYHYHYPPPDSPDHDVCSPPPPPPPPDPCVLQVCVQWDWDDLDDLEIEIFGQAKAFDQDPVRAGQWDWADDPFKIKIKTKIWGADDPVSVVVNQVSVCVVVVDGGHYDYFPKAWAKKFKWFQPPVGDTDTFWIFHFDDDPRTMTMTMGMDGNVRVVLVVCLVVQDFPGIKMKIKMQGADRNCDPPPPPPPDPDDDPDDDPPPDPPPDPRDTDIDMRMARSSCSRVVHRPD

Radius of gyration: 26.19 Å; chains: 1; bounding box: 68×64×81 Å

Secondary structure (DSSP, 8-state):
-PPPP----PPPTT-S--EEEEEEE-TTSS-EEEEEEEESS-----GGG-TTSS-EEEEEEE---TT---EEEEEEEGGGTT-TTS-EEEEEBTTB-EEEEEE--S-GGG--EEEEEB-TTS-B-PPPPPBPTT-EEEE-TT--TTSPPTTSS------SS-TTTS--TTEEEEEEETTEEEEEESS-EEPBPTTS-BSEEEEEETTEEEEEEEEEE---HHHHHHHHHHHHHHHSS--EEEE---EEEEEEEEE--TTS--EEEEEE--BSSSSEEEEEEEEEEHHHHHHHHHHHTT-TTSEEEEEEEEE--TT------------------SSS-S------PEEEEEEEEHHHHHHT-TT-

pLDDT: mean 84.14, std 17.18, range [34.25, 98.56]

Sequence (364 aa):
TAASPSVAVARPRDCTELEAGAELVAGDGATKLAIASVGAGDLWLDLSMLAEAGPRSATLEARFAEGDAGIAIEYVGEDATADATAAQMLRLTPASPSVTLGWLPASPFRSGYCLRWVRADGGRGPWSPPLPAGSRIALEPGRAATDAWPGAAASEPESPFDEDALDTSDLALIAAGPGEYVFRPLAPRIQIGPDGKPALQLIVAGSTGFLQLTAEWTVDAARIADLSAAIERRDGAAPRLSPAPDEVRDTALLLVPEGGGETILATGTALGVAPQTSQLAATLDAAQIALIQRGIAGERGVVKIRYRIDAGDPTRAEGSFAEVDGGAGVETMTAMRESVGEIHRHVIEITADLADALNGDPNG